Protein 3GIW (pdb70)

Foldseek 3Di:
DQCQPAADDLQLLCVLQPHDLHHPNSVVLNVVVVLPVLVSVLVLLVVLLVVLLCCVAVLVAQEEEEEALGADDPPGSQVSNCVSPLAGFYEYEEQRVVNVVRCPNQQPGRPNYGYYYDYDDLDLCSVVVPVRDVVHDDQVAAYEYEYGPPLQVDDPVSPSLVVLVVNVVSHDFSHKYKDAFACPLPVRSVVVSQVSVVVSPHHHDDPVVVVSSQPQWAWDPPAKAFSLPPPHDPCSCPVNDSSSHGIITMTGHD

Organism: Streptomyces avermitilis (strain ATCC 31267 / DSM 46492 / JCM 5070 / NBRC 14893 / NCIMB 12804 / NRRL 8165 / MA-4680) (NCBI:txid227882)

B-factor: mean 18.56, std 7.93, range [5.93, 57.51]

Solvent-accessible surface area: 11188 Å² total

Structure (mmCIF, N/CA/C/O backbone):
data_3GIW
#
_entry.id   3GIW
#
_cell.length_a   129.716
_cell.length_b   49.669
_cell.length_c   45.132
_cell.angle_alpha   90.000
_cell.angle_beta   94.720
_cell.angle_gamma   90.000
#
_symmetry.space_group_name_H-M   'C 1 2 1'
#
loop_
_entity.id
_entity.type
_entity.pdbx_description
1 polymer 'Protein of unknown function DUF574'
2 non-polymer 'UNKNOWN LIGAND'
3 non-polymer GLYCEROL
4 water water
#
loop_
_atom_site.group_PDB
_atom_site.id
_atom_site.type_symbol
_atom_site.label_atom_id
_atom_site.label_alt_id
_atom_site.label_comp_id
_atom_site.label_asym_id
_atom_site.label_entity_id
_atom_site.label_seq_id
_atom_site.pdbx_PDB_ins_code
_atom_site.Cartn_x
_atom_site.Cartn_y
_atom_site.Cartn_z
_atom_site.occupancy
_atom_site.B_iso_or_equiv
_atom_site.auth_seq_id
_atom_site.auth_comp_id
_atom_site.auth_asym_id
_atom_site.auth_atom_id
_atom_site.pdbx_PDB_model_num
ATOM 1 N N . ARG A 1 16 ? 57.558 3.414 35.661 1.00 30.09 15 ARG A N 1
ATOM 2 C CA . ARG A 1 16 ? 56.303 3.765 34.910 1.00 29.47 15 ARG A CA 1
ATOM 3 C C . ARG A 1 16 ? 55.841 2.656 33.970 1.00 27.08 15 ARG A C 1
ATOM 4 O O . ARG A 1 16 ? 54.651 2.499 33.739 1.00 27.61 15 ARG A O 1
ATOM 12 N N . ILE A 1 17 ? 56.789 1.906 33.429 1.00 25.02 16 ILE A N 1
ATOM 13 C CA . ILE A 1 17 ? 56.537 0.963 32.329 1.00 24.23 16 ILE A CA 1
ATOM 14 C C . ILE A 1 17 ? 55.675 -0.266 32.670 1.00 25.50 16 ILE A C 1
ATOM 15 O O . ILE A 1 17 ? 55.023 -0.816 31.788 1.00 24.97 16 ILE A O 1
ATOM 20 N N . ASP A 1 18 ? 55.672 -0.714 33.919 1.00 23.59 17 ASP A N 1
ATOM 21 C CA . ASP A 1 18 ? 54.968 -1.960 34.307 1.00 23.31 17 ASP A CA 1
ATOM 22 C C . ASP A 1 18 ? 55.248 -3.136 33.347 1.00 21.96 17 ASP A C 1
ATOM 23 O O . ASP A 1 18 ? 54.384 -3.569 32.570 1.00 22.40 17 ASP A O 1
ATOM 28 N N . THR A 1 19 ? 56.463 -3.656 33.428 1.00 21.63 18 THR A N 1
ATOM 29 C CA . THR A 1 19 ? 56.909 -4.748 32.567 1.00 22.73 18 THR A CA 1
ATOM 30 C C . THR A 1 19 ? 56.343 -6.118 32.924 1.00 23.24 18 THR A C 1
ATOM 31 O O . THR A 1 19 ? 56.510 -7.055 32.149 1.00 26.03 18 THR A O 1
ATOM 35 N N . GLU A 1 20 ? 55.688 -6.251 34.079 1.00 23.66 19 GLU A N 1
ATOM 36 C CA . GLU A 1 20 ? 55.215 -7.551 34.529 1.00 24.31 19 GLU A CA 1
ATOM 37 C C . GLU A 1 20 ? 53.796 -7.893 34.086 1.00 22.30 19 GLU A C 1
ATOM 38 O O . GLU A 1 20 ? 53.374 -9.024 34.284 1.00 22.81 19 GLU A O 1
ATOM 44 N N . SER A 1 21 ? 53.073 -6.931 33.502 1.00 21.36 20 SER A N 1
ATOM 45 C CA A SER A 1 21 ? 51.754 -7.223 32.938 0.50 21.17 20 SER A CA 1
ATOM 46 C CA B SER A 1 21 ? 51.736 -7.174 32.950 0.50 20.80 20 SER A CA 1
ATOM 47 C C . SER A 1 21 ? 51.742 -6.921 31.447 1.00 19.55 20 SER A C 1
ATOM 48 O O . SER A 1 21 ? 52.496 -6.086 30.963 1.00 18.26 20 SER A O 1
ATOM 53 N N . ALA A 1 22 ? 50.885 -7.634 30.717 1.00 18.23 21 ALA A N 1
ATOM 54 C CA . ALA A 1 22 ? 50.764 -7.445 29.258 1.00 16.51 21 ALA A CA 1
ATOM 55 C C . ALA A 1 22 ? 50.076 -6.116 28.948 1.00 16.18 21 ALA A C 1
ATOM 56 O O . ALA A 1 22 ? 49.159 -5.681 29.675 1.00 16.49 21 ALA A O 1
ATOM 58 N N . HIS A 1 23 ? 50.526 -5.470 27.866 1.00 14.57 22 HIS A N 1
ATOM 59 C CA . HIS A 1 23 ? 49.925 -4.248 27.354 1.00 15.16 22 HIS A CA 1
ATOM 60 C C . HIS A 1 23 ? 49.601 -4.394 25.867 1.00 13.66 22 HIS A C 1
ATOM 61 O O . HIS A 1 23 ? 50.398 -4.924 25.104 1.00 13.86 22 HIS A O 1
ATOM 68 N N . SER A 1 24 ? 48.468 -3.862 25.450 1.00 13.16 23 SER A N 1
ATOM 69 C CA . SER A 1 24 ? 47.995 -4.104 24.086 1.00 15.10 23 SER A CA 1
ATOM 70 C C . SER A 1 24 ? 49.012 -3.660 22.997 1.00 13.55 23 SER A C 1
ATOM 71 O O . SER A 1 24 ? 49.228 -4.376 21.995 1.00 14.40 23 SER A O 1
ATOM 74 N N . ALA A 1 25 ? 49.634 -2.488 23.145 1.00 12.42 24 ALA A N 1
ATOM 75 C CA . ALA A 1 25 ? 50.545 -2.004 22.108 1.00 12.55 24 ALA A CA 1
ATOM 76 C C . ALA A 1 25 ? 51.758 -2.897 21.968 1.00 12.03 24 ALA A C 1
ATOM 77 O O . ALA A 1 25 ? 52.330 -3.052 20.886 1.00 12.22 24 ALA A O 1
ATOM 79 N N . ARG A 1 26 ? 52.211 -3.437 23.097 1.00 11.29 25 ARG A N 1
ATOM 80 C CA . ARG A 1 26 ? 53.383 -4.294 23.151 1.00 12.06 25 ARG A CA 1
ATOM 81 C C . ARG A 1 26 ? 53.101 -5.704 22.604 1.00 12.43 25 ARG A C 1
ATOM 82 O O . ARG A 1 26 ? 53.956 -6.302 21.941 1.00 12.28 25 ARG A O 1
ATOM 90 N N . ILE A 1 27 ? 51.905 -6.239 22.884 1.00 12.14 26 ILE A N 1
ATOM 91 C CA . ILE A 1 27 ? 51.502 -7.501 22.237 1.00 13.15 26 ILE A CA 1
ATOM 92 C C . ILE A 1 27 ? 51.485 -7.331 20.717 1.00 12.22 26 ILE A C 1
ATOM 93 O O . ILE A 1 27 ? 51.986 -8.188 19.972 1.00 12.17 26 ILE A O 1
ATOM 98 N N . TYR A 1 28 ? 50.902 -6.229 20.254 1.00 11.92 27 TYR A N 1
ATOM 99 C CA A TYR A 1 28 ? 50.813 -5.977 18.808 0.50 11.63 27 TYR A CA 1
ATOM 100 C CA B TYR A 1 28 ? 50.817 -5.955 18.809 0.50 12.67 27 TYR A CA 1
ATOM 101 C C . TYR A 1 28 ? 52.238 -5.941 18.215 1.00 12.91 27 TYR A C 1
ATOM 102 O O . TYR A 1 28 ? 52.542 -6.593 17.184 1.00 13.14 27 TYR A O 1
ATOM 119 N N . ASP A 1 29 ? 53.140 -5.199 18.867 1.00 12.44 28 ASP A N 1
ATOM 120 C CA . ASP A 1 29 ? 54.495 -5.123 18.366 1.00 13.09 28 ASP A CA 1
ATOM 121 C C . ASP A 1 29 ? 55.193 -6.489 18.341 1.00 13.23 28 ASP A C 1
ATOM 122 O O . ASP A 1 29 ? 55.867 -6.813 17.364 1.00 12.71 28 ASP A O 1
ATOM 127 N N . TYR A 1 30 ? 55.041 -7.265 19.407 1.00 12.44 29 TYR A N 1
ATOM 128 C CA . TYR A 1 30 ? 55.574 -8.637 19.464 1.00 12.33 29 TYR A CA 1
ATOM 129 C C . TYR A 1 30 ? 55.089 -9.430 18.249 1.00 12.58 29 TYR A C 1
ATOM 130 O O . TYR A 1 30 ? 55.888 -10.016 17.501 1.00 13.20 29 TYR A O 1
ATOM 139 N N . ILE A 1 31 ? 53.777 -9.429 18.029 1.00 13.17 30 ILE A N 1
ATOM 140 C CA . ILE A 1 31 ? 53.198 -10.246 16.958 1.00 14.24 30 ILE A CA 1
ATOM 141 C C . ILE A 1 31 ? 53.647 -9.805 15.559 1.00 14.70 30 ILE A C 1
ATOM 142 O O . ILE A 1 31 ? 53.851 -10.671 14.726 1.00 15.97 30 ILE A O 1
ATOM 147 N N . ILE A 1 32 ? 53.804 -8.505 15.296 1.00 14.77 31 ILE A N 1
ATOM 148 C CA . ILE A 1 32 ? 54.198 -8.019 13.974 1.00 14.54 31 ILE A CA 1
ATOM 149 C C . ILE A 1 32 ? 55.726 -7.993 13.770 1.00 15.77 31 ILE A C 1
ATOM 150 O O . ILE A 1 32 ? 56.198 -7.524 12.718 1.00 19.74 31 ILE A O 1
ATOM 155 N N . GLY A 1 33 ? 56.493 -8.475 14.752 1.00 15.98 32 GLY A N 1
ATOM 156 C CA . GLY A 1 33 ? 57.942 -8.693 14.581 1.00 16.46 32 GLY A CA 1
ATOM 157 C C . GLY A 1 33 ? 58.851 -7.625 15.156 1.00 16.05 32 GLY A C 1
ATOM 158 O O . GLY A 1 33 ? 60.046 -7.608 14.839 1.00 17.96 32 GLY A O 1
ATOM 159 N N . GLY A 1 34 ? 58.311 -6.711 15.953 1.00 15.15 33 GLY A N 1
ATOM 160 C CA . GLY A 1 34 ? 59.135 -5.688 16.601 1.00 15.50 33 GLY A CA 1
ATOM 161 C C . GLY A 1 34 ? 59.804 -6.218 17.850 1.00 14.27 33 GLY A C 1
ATOM 162 O O . GLY A 1 34 ? 59.710 -7.415 18.194 1.00 13.90 33 GLY A O 1
ATOM 163 N N . LYS A 1 35 ? 60.524 -5.333 18.543 1.00 13.60 34 LYS A N 1
ATOM 164 C CA . LYS A 1 35 ? 61.284 -5.718 19.746 1.00 12.66 34 LYS A CA 1
ATOM 165 C C . LYS A 1 35 ? 60.789 -5.073 21.058 1.00 12.34 34 LYS A C 1
ATOM 166 O O . LYS A 1 35 ? 61.333 -5.359 22.144 1.00 12.52 34 LYS A O 1
ATOM 172 N N . ASP A 1 36 ? 59.792 -4.199 20.969 1.00 12.69 35 ASP A N 1
ATOM 173 C CA . ASP A 1 36 ? 59.399 -3.366 22.103 1.00 12.52 35 ASP A CA 1
ATOM 174 C C . ASP A 1 36 ? 58.309 -4.057 22.960 1.00 12.74 35 ASP A C 1
ATOM 175 O O . ASP A 1 36 ? 57.132 -3.648 22.983 1.00 15.08 35 ASP A O 1
ATOM 180 N N . TYR A 1 37 ? 58.708 -5.135 23.638 1.00 12.66 36 TYR A N 1
ATOM 181 C CA . TYR A 1 37 ? 57.779 -5.967 24.391 1.00 12.61 36 TYR A CA 1
ATOM 182 C C . TYR A 1 37 ? 58.579 -6.669 25.505 1.00 12.47 36 TYR A C 1
ATOM 183 O O . TYR A 1 37 ? 59.805 -6.745 25.424 1.00 13.50 36 TYR A O 1
ATOM 192 N N . TYR A 1 38 ? 57.855 -7.246 26.463 1.00 12.43 37 TYR A N 1
ATOM 193 C CA . TYR A 1 38 ? 58.420 -7.946 27.602 1.00 13.83 37 TYR A CA 1
ATOM 194 C C . TYR A 1 38 ? 57.843 -9.361 27.662 1.00 14.31 37 TYR A C 1
ATOM 195 O O . TYR A 1 38 ? 56.895 -9.678 26.938 1.00 14.11 37 TYR A O 1
ATOM 204 N N . PRO A 1 39 ? 58.431 -10.239 28.479 1.00 14.37 38 PRO A N 1
ATOM 205 C CA . PRO A 1 39 ? 57.912 -11.604 28.559 1.00 14.58 38 PRO A CA 1
ATOM 206 C C . PRO A 1 39 ? 56.393 -11.731 28.763 1.00 15.03 38 PRO A C 1
ATOM 207 O O . PRO A 1 39 ? 55.775 -12.634 28.176 1.00 14.40 38 PRO A O 1
ATOM 211 N N . ALA A 1 40 ? 55.786 -10.880 29.589 1.00 15.16 39 ALA A N 1
ATOM 212 C CA . ALA A 1 40 ? 54.313 -10.921 29.760 1.00 15.53 39 ALA A CA 1
ATOM 213 C C . ALA A 1 40 ? 53.552 -10.709 28.433 1.00 15.07 39 ALA A C 1
ATOM 214 O O . ALA A 1 40 ? 52.484 -11.305 28.213 1.00 16.25 39 ALA A O 1
ATOM 216 N N . ASP A 1 41 ? 54.098 -9.858 27.562 1.00 14.15 40 ASP A N 1
ATOM 217 C CA . ASP A 1 41 ? 53.490 -9.599 26.239 1.00 14.65 40 ASP A CA 1
ATOM 218 C C . ASP A 1 41 ? 53.637 -10.785 25.292 1.00 14.77 40 ASP A C 1
ATOM 219 O O . ASP A 1 41 ? 52.708 -11.155 24.568 1.00 14.26 40 ASP A O 1
ATOM 224 N N . LYS A 1 42 ? 54.814 -11.400 25.282 1.00 13.54 41 LYS A N 1
ATOM 225 C CA . LYS A 1 42 ? 55.030 -12.636 24.511 1.00 14.25 41 LYS A CA 1
ATOM 226 C C . LYS A 1 42 ? 54.098 -13.773 24.966 1.00 15.64 41 LYS A C 1
ATOM 227 O O . LYS A 1 42 ? 53.533 -14.504 24.154 1.00 15.04 41 LYS A O 1
ATOM 233 N N . GLU A 1 43 ? 53.936 -13.941 26.276 1.00 14.99 42 GLU A N 1
ATOM 234 C CA . GLU A 1 43 ? 53.104 -15.018 26.790 1.00 16.24 42 GLU A CA 1
ATOM 235 C C . GLU A 1 43 ? 51.654 -14.819 26.339 1.00 14.32 42 GLU A C 1
ATOM 236 O O . GLU A 1 43 ? 50.977 -15.780 25.932 1.00 14.74 42 GLU A O 1
ATOM 242 N N . ALA A 1 44 ? 51.168 -13.582 26.439 1.00 14.35 43 ALA A N 1
ATOM 243 C CA . ALA A 1 44 ? 49.834 -13.230 25.946 1.00 14.04 43 ALA A CA 1
ATOM 244 C C . ALA A 1 44 ? 49.700 -13.485 24.443 1.00 13.20 43 ALA A C 1
ATOM 245 O O . ALA A 1 44 ? 48.754 -14.163 24.011 1.00 13.62 43 ALA A O 1
ATOM 247 N N . GLY A 1 45 ? 50.625 -12.954 23.639 1.00 12.94 44 GLY A N 1
ATOM 248 C CA . GLY A 1 45 ? 50.541 -13.134 22.191 1.00 13.17 44 GLY A CA 1
ATOM 249 C C . GLY A 1 45 ? 50.579 -14.594 21.779 1.00 13.73 44 GLY A C 1
ATOM 250 O O . GLY A 1 45 ? 49.864 -15.002 20.864 1.00 12.72 44 GLY A O 1
ATOM 251 N N . ASP A 1 46 ? 51.447 -15.369 22.430 1.00 14.79 45 ASP A N 1
ATOM 252 C CA . ASP A 1 46 ? 51.556 -16.804 22.132 1.00 14.35 45 ASP A CA 1
ATOM 253 C C . ASP A 1 46 ? 50.263 -17.553 22.508 1.00 14.32 45 ASP A C 1
ATOM 254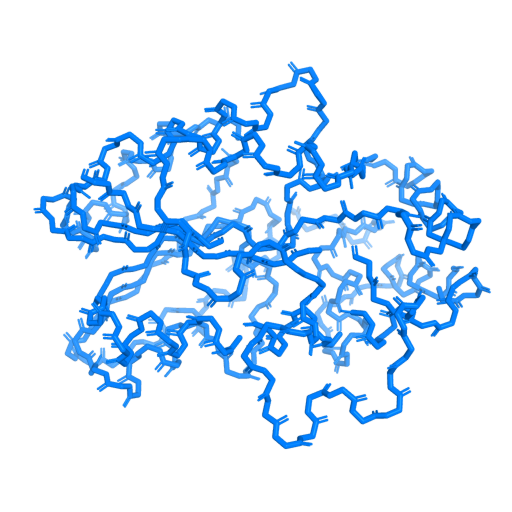 O O . ASP A 1 46 ? 49.806 -18.403 21.741 1.00 14.78 45 ASP A O 1
ATOM 259 N N . ALA A 1 47 ? 49.663 -17.233 23.644 1.00 13.10 46 ALA A N 1
ATO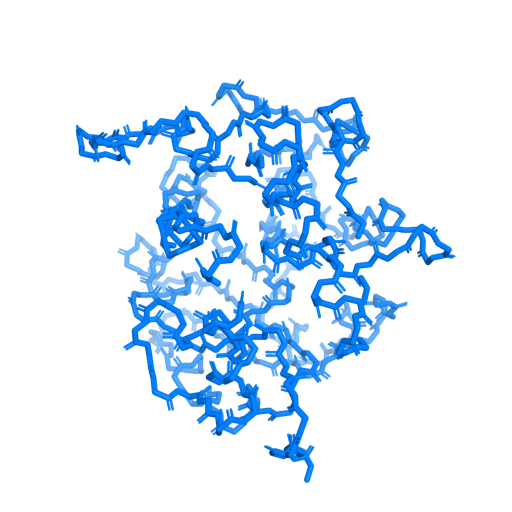M 260 C CA . ALA A 1 47 ? 48.375 -17.835 24.038 1.00 12.71 46 ALA A CA 1
ATOM 261 C C . ALA A 1 47 ? 47.288 -17.477 23.027 1.00 13.60 46 ALA A C 1
ATOM 262 O O . ALA A 1 47 ? 46.438 -18.302 22.679 1.00 13.97 46 ALA A O 1
ATOM 272 N N . SER A 1 49 ? 47.649 -16.540 19.767 1.00 13.34 48 SER A N 1
ATOM 273 C CA . SER A 1 49 ? 47.919 -17.213 18.488 1.00 13.45 48 SER A CA 1
ATOM 274 C C . SER A 1 49 ? 47.553 -18.716 18.531 1.00 12.26 48 SER A C 1
ATOM 275 O O . SER A 1 49 ? 47.204 -19.278 17.495 1.00 12.28 48 SER A O 1
ATOM 278 N N . ARG A 1 50 ? 47.634 -19.346 19.715 1.00 11.82 49 ARG A N 1
ATOM 279 C CA . ARG A 1 50 ? 47.203 -20.737 19.851 1.00 13.82 49 ARG A CA 1
ATOM 280 C C . ARG A 1 50 ? 45.693 -20.847 19.605 1.00 13.69 49 ARG A C 1
ATOM 281 O O . ARG A 1 50 ? 45.219 -21.822 19.019 1.00 15.13 49 ARG A O 1
ATOM 289 N N . GLU A 1 51 ? 44.937 -19.860 20.076 1.00 13.59 50 GLU A N 1
ATOM 290 C CA . GLU A 1 51 ? 43.483 -19.823 19.852 1.00 13.98 50 GLU A CA 1
ATOM 291 C C . GLU A 1 51 ? 43.122 -19.434 18.416 1.00 13.32 50 GLU A C 1
ATOM 292 O O . GLU A 1 51 ? 42.149 -19.940 17.855 1.00 13.60 50 GLU A O 1
ATOM 298 N N . TRP A 1 52 ? 43.910 -18.534 17.822 1.00 12.63 51 TRP A N 1
ATOM 299 C CA . TRP A 1 52 ? 43.622 -18.013 16.487 1.00 11.61 51 TRP A CA 1
ATOM 300 C C . TRP A 1 52 ? 44.922 -17.864 15.719 1.00 13.21 51 TRP A C 1
ATOM 301 O O . TRP A 1 52 ? 45.610 -16.831 15.806 1.00 11.99 51 TRP A O 1
ATOM 312 N N . PRO A 1 53 ? 45.298 -18.915 14.982 1.00 12.14 52 PRO A N 1
ATOM 313 C CA . PRO A 1 53 ? 46.558 -18.878 14.224 1.00 11.31 52 PRO A CA 1
ATOM 314 C C . PRO A 1 53 ? 46.736 -17.701 13.280 1.00 12.06 52 PRO A C 1
ATOM 315 O O . PRO A 1 53 ? 47.887 -17.294 13.032 1.00 13.85 52 PRO A O 1
ATOM 319 N N . ALA A 1 54 ? 45.636 -17.144 12.783 1.00 11.34 53 ALA A N 1
ATOM 320 C CA . ALA A 1 54 ? 45.686 -15.967 11.906 1.00 11.04 53 ALA A CA 1
ATOM 321 C C . ALA A 1 54 ? 46.002 -14.652 12.602 1.00 11.76 53 ALA A C 1
ATOM 322 O O . ALA A 1 54 ? 46.125 -13.620 11.919 1.00 11.92 53 ALA A O 1
ATOM 324 N N . LEU A 1 55 ? 46.149 -14.653 13.929 1.00 10.53 54 LEU A N 1
ATOM 325 C CA . LEU A 1 55 ? 46.416 -13.382 14.627 1.00 11.61 54 LEU A CA 1
ATOM 326 C C . LEU A 1 55 ? 47.502 -12.497 13.944 1.00 11.10 54 LEU A C 1
ATOM 327 O O . LEU A 1 55 ? 47.295 -11.287 13.764 1.00 11.24 54 LEU A O 1
ATOM 332 N N . PRO A 1 56 ? 48.669 -13.072 13.582 1.00 11.03 55 PRO A N 1
ATOM 333 C CA . PRO A 1 56 ? 49.694 -12.224 12.914 1.00 11.35 55 PRO A CA 1
ATOM 334 C C . PRO A 1 56 ? 49.256 -11.690 11.548 1.00 11.65 55 PRO A C 1
ATOM 335 O O . PRO A 1 56 ? 49.671 -10.620 11.167 1.00 12.46 55 PRO A O 1
ATOM 339 N N . VAL A 1 57 ? 48.475 -12.466 10.785 1.00 11.09 56 VAL A N 1
ATOM 340 C CA . VAL A 1 57 ? 47.971 -12.021 9.482 1.00 11.84 56 VAL A CA 1
ATOM 341 C C . VAL A 1 57 ? 47.044 -10.818 9.708 1.00 12.67 56 VAL A C 1
ATOM 342 O O . VAL A 1 57 ? 47.155 -9.794 9.037 1.00 12.12 56 VAL A O 1
ATOM 346 N N . HIS A 1 58 ? 46.169 -10.937 10.696 1.00 11.33 57 HIS A N 1
ATOM 347 C CA . HIS A 1 58 ? 45.263 -9.841 11.090 1.00 11.13 57 HIS A CA 1
ATOM 348 C C . HIS A 1 58 ? 46.017 -8.564 11.498 1.00 11.26 57 HIS A C 1
ATOM 349 O O . HIS A 1 58 ? 45.722 -7.461 11.027 1.00 11.64 57 HIS A O 1
ATOM 369 N N . ARG A 1 60 ? 49.246 -7.692 10.926 1.00 11.46 59 ARG A N 1
ATOM 370 C CA A ARG A 1 60 ? 49.986 -7.148 9.806 0.50 14.28 59 ARG A CA 1
ATOM 371 C CA B ARG A 1 60 ? 49.978 -7.147 9.791 0.50 12.38 59 ARG A CA 1
ATOM 372 C C . ARG A 1 60 ? 49.038 -6.440 8.801 1.00 13.07 59 ARG A C 1
ATOM 373 O O . ARG A 1 60 ? 49.360 -5.349 8.280 1.00 13.09 59 ARG A O 1
ATOM 388 N N . ALA A 1 61 ? 47.853 -7.014 8.561 1.00 11.23 60 ALA A N 1
ATOM 389 C CA . ALA A 1 61 ? 46.916 -6.414 7.644 1.00 11.82 60 ALA A CA 1
ATOM 390 C C . ALA A 1 61 ? 46.401 -5.069 8.162 1.00 11.50 60 ALA A C 1
ATOM 391 O O . ALA A 1 61 ? 46.132 -4.145 7.383 1.00 12.72 60 ALA A O 1
ATOM 393 N N . ASN A 1 62 ? 46.219 -4.942 9.460 1.00 11.52 61 ASN A N 1
ATOM 394 C CA . ASN A 1 62 ? 45.811 -3.659 10.029 1.00 11.84 61 ASN A CA 1
ATOM 395 C C . ASN A 1 62 ? 46.886 -2.589 9.816 1.00 11.24 61 ASN A C 1
ATOM 396 O O . ASN A 1 62 ? 46.576 -1.451 9.409 1.00 12.90 61 ASN A O 1
ATOM 401 N N . ARG A 1 63 ? 48.151 -2.950 10.022 1.00 11.03 62 ARG A N 1
ATOM 402 C CA . ARG A 1 63 ? 49.243 -2.006 9.786 1.00 13.36 62 ARG A CA 1
ATOM 403 C C . ARG A 1 63 ? 49.301 -1.624 8.318 1.00 12.32 62 ARG A C 1
ATOM 404 O O . ARG A 1 63 ? 49.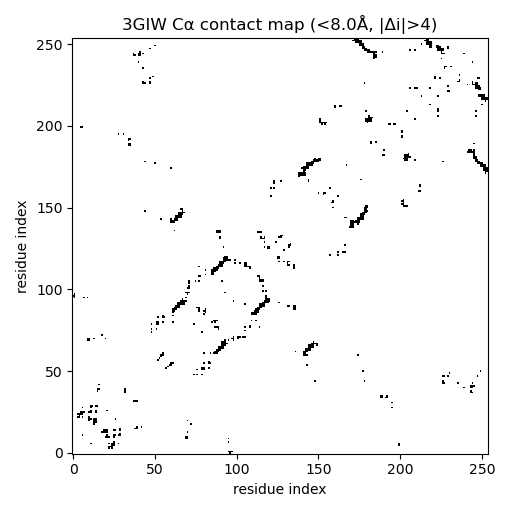472 -0.418 7.976 1.00 12.98 62 ARG A O 1
ATOM 412 N N . ASP A 1 64 ? 49.186 -2.585 7.404 1.00 12.51 63 ASP A N 1
ATOM 413 C CA . ASP A 1 64 ? 49.228 -2.315 5.970 1.00 12.66 63 ASP A CA 1
ATOM 414 C C . ASP A 1 64 ? 48.073 -1.377 5.554 1.00 13.36 63 ASP A C 1
ATOM 415 O O . ASP A 1 64 ? 48.253 -0.471 4.733 1.00 12.56 63 ASP A O 1
ATOM 420 N N . TRP A 1 65 ? 46.901 -1.590 6.155 1.00 13.01 64 TRP A N 1
ATOM 421 C CA . TRP A 1 65 ? 45.729 -0.764 5.919 1.00 12.87 64 TRP A CA 1
ATOM 422 C C . TRP A 1 65 ? 46.029 0.686 6.335 1.00 12.37 64 TRP A C 1
ATOM 423 O O . TRP A 1 65 ? 45.704 1.612 5.583 1.00 13.44 64 TRP A O 1
ATOM 450 N N . ASN A 1 67 ? 48.806 2.173 6.331 1.00 11.94 66 ASN A N 1
ATOM 451 C CA . ASN A 1 67 ? 49.690 2.711 5.313 1.00 13.14 66 ASN A CA 1
ATOM 452 C C . ASN A 1 67 ? 48.882 3.167 4.081 1.00 12.74 66 ASN A C 1
ATOM 453 O O . ASN A 1 67 ? 49.099 4.267 3.562 1.00 12.72 66 ASN A O 1
ATOM 458 N N . ARG A 1 68 ? 47.955 2.346 3.589 1.00 12.26 67 ARG A N 1
ATOM 459 C CA . ARG A 1 68 ? 47.169 2.695 2.414 1.00 12.20 67 ARG A CA 1
ATOM 460 C C . ARG A 1 68 ? 46.192 3.848 2.718 1.00 10.95 67 ARG A C 1
ATOM 461 O O . ARG A 1 68 ? 46.003 4.723 1.869 1.00 13.18 67 ARG A O 1
ATOM 469 N N . ALA A 1 69 ? 45.588 3.864 3.903 1.00 11.11 68 ALA A N 1
ATOM 470 C CA . ALA A 1 69 ? 44.647 4.923 4.268 1.00 12.67 68 ALA A CA 1
ATOM 471 C C . ALA A 1 69 ? 45.352 6.283 4.373 1.00 12.88 68 ALA A C 1
ATOM 472 O O . ALA A 1 69 ? 44.839 7.295 3.854 1.00 11.51 68 ALA A O 1
ATOM 474 N N . VAL A 1 70 ? 46.521 6.313 5.020 1.00 11.93 69 VAL A N 1
ATOM 475 C CA . VAL A 1 70 ? 47.256 7.570 5.168 1.00 12.81 69 VAL A CA 1
ATOM 476 C C . VAL A 1 70 ? 47.768 8.055 3.814 1.00 12.88 69 VAL A C 1
ATOM 477 O O . VAL A 1 70 ? 47.669 9.269 3.505 1.00 13.04 69 VAL A O 1
ATOM 481 N N . ALA A 1 71 ? 48.267 7.145 2.975 1.00 12.62 70 ALA A N 1
ATOM 482 C CA . ALA A 1 71 ? 48.671 7.521 1.620 1.00 13.40 70 ALA A CA 1
ATOM 483 C C . ALA A 1 71 ? 47.498 8.115 0.800 1.00 13.52 70 ALA A C 1
ATOM 484 O O . ALA A 1 71 ? 47.650 9.158 0.162 1.00 13.23 70 ALA A O 1
ATOM 486 N N . HIS A 1 72 ? 46.325 7.500 0.858 1.00 12.77 71 HIS A N 1
ATOM 487 C CA . HIS A 1 72 ? 45.132 8.043 0.228 1.00 12.89 71 HIS A CA 1
ATOM 488 C C . HIS A 1 72 ? 44.829 9.459 0.734 1.00 12.33 71 HIS A C 1
ATOM 489 O O . HIS A 1 72 ? 44.532 10.372 -0.041 1.00 13.36 71 HIS A O 1
ATOM 496 N N . LEU A 1 73 ? 44.804 9.620 2.050 1.00 12.33 72 LEU A N 1
ATOM 497 C CA . LEU A 1 73 ? 44.491 10.908 2.659 1.00 13.07 72 LEU A CA 1
ATOM 498 C C . LEU A 1 73 ? 45.479 12.005 2.217 1.00 12.33 72 LEU A C 1
ATOM 499 O O . LEU A 1 73 ? 45.059 13.125 1.884 1.00 12.73 72 LEU A O 1
ATOM 504 N N . ALA A 1 74 ? 46.780 11.687 2.164 1.00 12.83 73 ALA A N 1
ATOM 505 C CA . ALA A 1 74 ? 47.799 12.652 1.775 1.00 13.90 73 ALA A CA 1
ATOM 506 C C . ALA A 1 74 ? 47.744 12.904 0.277 1.00 14.09 73 ALA A C 1
ATOM 507 O O . ALA A 1 74 ? 47.734 14.060 -0.155 1.00 15.57 73 ALA A O 1
ATOM 509 N N . LYS A 1 75 ? 47.683 11.848 -0.529 1.00 14.22 74 LYS A N 1
ATOM 510 C CA A LYS A 1 75 ? 47.837 12.006 -1.975 0.50 15.41 74 LYS A CA 1
ATOM 511 C CA B LYS A 1 75 ? 47.827 11.988 -1.976 0.50 15.28 74 LYS A CA 1
ATOM 512 C C . LYS A 1 75 ? 46.537 12.410 -2.656 1.00 16.59 74 LYS A C 1
ATOM 513 O O . LYS A 1 75 ? 46.509 13.414 -3.361 1.00 19.97 74 LYS A O 1
ATOM 518 N N . GLU A 1 76 ? 45.481 11.624 -2.461 1.00 16.65 75 GLU A N 1
ATOM 519 C CA A GLU A 1 76 ? 44.205 11.844 -3.162 0.70 18.03 75 GLU A CA 1
ATOM 520 C CA B GLU A 1 76 ? 44.213 11.832 -3.159 0.30 17.43 75 GLU A CA 1
ATOM 521 C C . GLU A 1 76 ? 43.409 12.964 -2.518 1.00 16.97 75 GLU A C 1
ATOM 522 O O . GLU A 1 76 ? 42.899 13.832 -3.221 1.00 18.83 75 GLU A O 1
ATOM 533 N N . ALA A 1 77 ? 43.316 12.963 -1.185 1.00 14.76 76 ALA A N 1
ATOM 534 C CA . ALA A 1 77 ? 42.515 13.964 -0.477 1.00 13.98 76 ALA A CA 1
ATOM 535 C C . ALA A 1 77 ? 43.237 15.298 -0.158 1.00 13.77 76 ALA A C 1
ATOM 536 O O . ALA A 1 77 ? 42.592 16.283 0.239 1.00 15.91 76 ALA A O 1
ATOM 538 N N . GLY A 1 78 ? 44.560 15.331 -0.300 1.00 12.87 77 GLY A N 1
ATOM 539 C CA . GLY A 1 78 ? 45.311 16.573 -0.100 1.00 13.47 77 GLY A CA 1
ATOM 540 C C . GLY A 1 78 ? 45.460 16.996 1.360 1.00 13.02 77 GLY A C 1
ATOM 541 O O . GLY A 1 78 ? 45.767 18.159 1.655 1.00 15.00 77 GLY A O 1
ATOM 542 N N . ILE A 1 79 ? 45.268 16.065 2.284 1.00 12.75 78 ILE A N 1
ATOM 543 C CA . ILE A 1 79 ? 45.360 16.378 3.700 1.00 12.92 78 ILE A CA 1
ATOM 544 C C . ILE A 1 79 ? 46.820 16.533 4.137 1.00 13.05 78 ILE A C 1
ATOM 545 O O . ILE A 1 79 ? 47.710 15.728 3.767 1.00 14.89 78 ILE A O 1
ATOM 550 N N . ARG A 1 80 ? 47.084 17.589 4.900 1.00 11.98 79 ARG A N 1
ATOM 551 C CA . ARG A 1 80 ? 48.433 17.936 5.337 1.00 12.70 79 ARG A CA 1
ATOM 552 C C . ARG A 1 80 ? 48.568 18.001 6.858 1.00 13.19 79 ARG A C 1
ATOM 553 O O . ARG A 1 80 ? 49.619 18.419 7.353 1.00 12.43 79 ARG A O 1
ATOM 561 N N . GLN A 1 81 ? 47.526 17.589 7.589 1.00 12.56 80 GLN A N 1
ATOM 562 C CA . GLN A 1 81 ? 47.534 17.582 9.044 1.00 11.28 80 GLN A CA 1
ATOM 563 C C . GLN A 1 81 ? 46.835 16.336 9.552 1.00 11.92 80 GLN A C 1
ATOM 564 O O . GLN A 1 81 ? 45.737 16.000 9.102 1.00 11.57 80 GLN A O 1
ATOM 570 N N . PHE A 1 82 ? 47.448 15.673 10.533 1.00 11.81 81 PHE A N 1
ATOM 571 C CA . PHE A 1 82 ? 46.936 14.418 11.079 1.00 12.96 81 PHE A CA 1
ATOM 572 C C . PHE A 1 82 ? 46.998 14.445 12.603 1.00 11.61 81 PHE A C 1
ATOM 573 O O . PHE A 1 82 ? 48.002 14.896 13.179 1.00 12.59 81 PHE A O 1
ATOM 581 N N . LEU A 1 83 ? 45.948 13.922 13.233 1.00 11.76 82 LEU A N 1
ATOM 582 C CA . LEU A 1 83 ? 45.853 13.697 14.654 1.00 12.08 82 LEU A CA 1
ATOM 583 C C . LEU A 1 83 ? 45.604 12.196 14.873 1.00 12.37 82 LEU A C 1
ATOM 584 O O . LEU A 1 83 ? 44.524 11.698 14.582 1.00 13.09 82 LEU A O 1
ATOM 589 N N . ASP A 1 84 ? 46.622 11.508 15.399 1.00 12.08 83 ASP A N 1
ATOM 590 C CA . ASP A 1 84 ? 46.610 10.053 15.526 1.00 12.36 83 ASP A CA 1
ATOM 591 C C . ASP A 1 84 ? 46.408 9.662 16.975 1.00 12.69 83 ASP A C 1
ATOM 592 O O . ASP A 1 84 ? 47.253 9.936 17.853 1.00 13.82 83 ASP A O 1
ATOM 597 N N . ILE A 1 85 ? 45.274 9.027 17.260 1.00 12.21 84 ILE A N 1
ATOM 598 C CA . ILE A 1 85 ? 44.859 8.701 18.613 1.00 13.03 84 ILE A CA 1
ATOM 599 C C . ILE A 1 85 ? 45.112 7.212 18.864 1.00 13.64 84 ILE A C 1
ATOM 600 O O . ILE A 1 85 ? 44.512 6.367 18.207 1.00 14.93 84 ILE A O 1
ATOM 605 N N . GLY A 1 86 ? 45.999 6.885 19.795 1.00 14.08 85 GLY A N 1
ATOM 606 C CA . GLY A 1 86 ? 46.385 5.483 20.022 1.00 14.71 85 GLY A CA 1
ATOM 607 C C . GLY A 1 86 ? 47.488 5.031 19.073 1.00 14.07 85 GLY A C 1
ATOM 608 O O . GLY A 1 86 ? 47.382 4.024 18.382 1.00 16.40 85 GLY A O 1
ATOM 609 N N . THR A 1 87 ? 48.571 5.801 19.039 1.00 13.43 86 THR A N 1
ATOM 610 C CA . THR A 1 87 ? 49.669 5.589 18.102 1.00 13.13 86 THR A CA 1
ATOM 611 C C . THR A 1 87 ? 50.367 4.204 18.223 1.00 13.01 86 THR A C 1
ATOM 612 O O . THR A 1 87 ? 50.755 3.591 17.195 1.00 15.00 86 THR A O 1
ATOM 616 N N . GLY A 1 88 ? 50.527 3.740 19.435 1.00 12.78 87 GLY A N 1
ATOM 617 C CA . GLY A 1 88 ? 51.198 2.466 19.669 1.00 14.06 87 GLY A CA 1
ATOM 618 C C . GLY A 1 88 ? 52.711 2.600 19.517 1.00 13.48 87 GLY A C 1
ATOM 619 O O . GLY A 1 88 ? 53.262 3.700 19.443 1.00 15.14 87 GLY A O 1
ATOM 620 N N . ILE A 1 89 ? 53.386 1.465 19.431 1.00 12.73 88 ILE A N 1
ATOM 621 C CA A ILE A 1 89 ? 54.851 1.412 19.311 0.50 12.80 88 ILE A CA 1
ATOM 622 C CA B ILE A 1 89 ? 54.840 1.478 19.331 0.50 13.79 88 ILE A CA 1
ATOM 623 C C . ILE A 1 89 ? 55.266 1.929 17.934 1.00 13.81 88 ILE A C 1
ATOM 624 O O . ILE A 1 89 ? 54.757 1.432 16.918 1.00 15.04 88 ILE A O 1
ATOM 633 N N . PRO A 1 90 ? 56.207 2.891 17.854 1.00 13.46 89 PRO A N 1
ATOM 634 C CA . PRO A 1 90 ? 56.692 3.335 16.543 1.00 13.90 89 PRO A CA 1
ATOM 635 C C . PRO A 1 90 ? 57.178 2.159 15.691 1.00 16.52 89 PRO A C 1
ATOM 636 O O . PRO A 1 90 ? 57.898 1.284 16.179 1.00 16.94 89 PRO A O 1
ATOM 640 N N . THR A 1 91 ? 56.772 2.137 14.431 1.00 17.88 90 THR A N 1
ATOM 641 C CA . THR A 1 91 ? 57.103 1.073 13.492 1.00 20.54 90 THR A CA 1
ATOM 642 C C . THR A 1 91 ? 57.216 1.670 12.090 1.00 21.27 90 THR A C 1
ATOM 643 O O . THR A 1 91 ? 56.363 2.427 11.661 1.00 21.41 90 THR A O 1
ATOM 647 N N . SER A 1 92 ? 58.244 1.292 11.360 1.00 21.14 91 SER A N 1
ATOM 648 C CA . SER A 1 92 ? 58.574 1.909 10.093 1.00 21.53 91 SER A CA 1
ATOM 649 C C . SER A 1 92 ? 57.773 1.297 8.953 1.00 20.44 91 SER A C 1
ATOM 650 O O . SER A 1 92 ? 57.688 0.064 8.837 1.00 21.42 91 SER A O 1
ATOM 653 N N . PRO A 1 93 ? 57.173 2.138 8.090 1.00 18.91 92 PRO A N 1
ATOM 654 C CA . PRO A 1 93 ? 57.098 3.592 8.171 1.00 18.00 92 PRO A CA 1
ATOM 655 C C . PRO A 1 93 ? 56.025 4.082 9.135 1.00 16.92 92 PRO A C 1
ATOM 656 O O . PRO A 1 93 ? 54.912 3.543 9.188 1.00 17.45 92 PRO A O 1
ATOM 660 N N . ASN A 1 94 ? 56.356 5.122 9.881 1.00 15.07 93 ASN A N 1
ATOM 661 C CA . ASN A 1 94 ? 55.360 5.732 10.755 1.00 14.30 93 ASN A CA 1
ATOM 662 C C . ASN A 1 94 ? 54.466 6.639 9.920 1.00 14.08 93 ASN A C 1
ATOM 663 O O . ASN A 1 94 ? 54.810 7.016 8.785 1.00 14.06 93 ASN A O 1
ATOM 668 N N . LEU A 1 95 ? 53.318 6.970 10.496 1.00 14.12 94 LEU A N 1
ATOM 669 C CA . LEU A 1 95 ? 52.306 7.781 9.819 1.00 13.72 94 LEU A CA 1
ATOM 670 C C . LEU A 1 95 ? 52.938 9.041 9.217 1.00 12.70 94 LEU A C 1
ATOM 671 O O . LEU A 1 95 ? 52.712 9.370 8.040 1.00 13.52 94 LEU A O 1
ATOM 676 N N . HIS A 1 96 ? 53.716 9.781 10.007 1.00 13.37 95 HIS A N 1
ATOM 677 C CA . HIS A 1 96 ? 54.312 11.022 9.480 1.00 13.27 95 HIS A CA 1
ATOM 678 C C . HIS A 1 96 ? 55.306 10.836 8.343 1.00 13.77 95 HIS A C 1
ATOM 679 O O . HIS A 1 96 ? 55.503 11.754 7.536 1.00 14.74 95 HIS A O 1
ATOM 686 N N . GLU A 1 97 ? 55.967 9.689 8.328 1.00 13.88 96 GLU A N 1
ATOM 687 C CA . GLU A 1 97 ? 56.960 9.406 7.291 1.00 13.79 96 GLU A CA 1
ATOM 688 C C . GLU A 1 97 ? 56.231 9.207 5.959 1.00 15.11 96 GLU A C 1
ATOM 689 O O . GLU A 1 97 ? 56.705 9.674 4.911 1.00 15.63 96 GLU A O 1
ATOM 695 N N . ILE A 1 98 ? 55.065 8.569 6.006 1.00 14.99 97 ILE A N 1
ATOM 696 C CA . ILE A 1 98 ? 54.234 8.408 4.801 1.00 16.83 97 ILE A CA 1
ATOM 697 C C . ILE A 1 98 ? 53.728 9.782 4.333 1.00 16.26 97 ILE A C 1
ATOM 698 O O . ILE A 1 98 ? 53.881 10.146 3.157 1.00 16.86 97 ILE A O 1
ATOM 703 N N . ALA A 1 99 ? 53.142 10.556 5.250 1.00 15.12 98 ALA A N 1
ATOM 704 C CA . ALA A 1 99 ? 52.569 11.862 4.896 1.00 16.24 98 ALA A CA 1
ATOM 705 C C . ALA A 1 99 ? 53.649 12.802 4.374 1.00 16.32 98 ALA A C 1
ATOM 706 O O . ALA A 1 99 ? 53.467 13.486 3.370 1.00 16.15 98 ALA A O 1
ATOM 708 N N . GLN A 1 100 ? 54.785 12.847 5.055 1.00 15.87 99 GLN A N 1
ATOM 709 C CA . GLN A 1 100 ? 55.861 13.783 4.682 1.00 16.13 99 GLN A CA 1
ATOM 710 C C . GLN A 1 100 ? 56.612 13.412 3.385 1.00 16.86 99 GLN A C 1
ATOM 711 O O . GLN A 1 100 ? 57.177 14.293 2.715 1.00 18.67 99 GLN A O 1
ATOM 717 N N . SER A 1 101 ? 56.583 12.134 3.026 1.00 16.79 100 SER A N 1
ATOM 718 C CA . SER A 1 101 ? 57.098 11.700 1.727 1.00 19.52 100 SER A CA 1
ATOM 719 C C . SER A 1 101 ? 56.219 12.233 0.600 1.00 19.35 100 SER A C 1
ATOM 720 O O . SER A 1 101 ? 56.702 12.484 -0.503 1.00 21.77 100 SER A O 1
ATOM 723 N N . VAL A 1 102 ? 54.929 12.412 0.869 1.00 19.63 101 VAL A N 1
ATOM 724 C CA . VAL A 1 102 ? 54.014 12.964 -0.138 1.00 19.37 101 VAL A CA 1
ATOM 725 C C . VAL A 1 102 ? 54.128 14.485 -0.189 1.00 19.88 101 VAL A C 1
ATOM 726 O O . VAL A 1 102 ? 54.172 15.076 -1.271 1.00 20.30 101 VAL A O 1
ATOM 730 N N . ALA A 1 103 ? 54.165 15.114 0.982 1.00 17.67 102 ALA A N 1
ATOM 731 C CA . ALA A 1 103 ? 54.179 16.545 1.119 1.00 17.02 102 ALA A CA 1
ATOM 732 C C . ALA A 1 103 ? 54.996 16.862 2.376 1.00 16.91 102 ALA A C 1
ATOM 733 O O . ALA A 1 103 ? 54.510 16.662 3.505 1.00 17.04 102 ALA A O 1
ATOM 735 N N . PRO A 1 104 ? 56.258 17.300 2.196 1.00 18.31 103 PRO A N 1
ATOM 736 C CA . PRO A 1 104 ? 57.145 17.520 3.347 1.00 18.51 103 PRO A CA 1
ATOM 737 C C . PRO A 1 104 ? 56.630 18.446 4.434 1.00 18.66 103 PRO A C 1
ATOM 738 O O . PRO A 1 104 ? 57.023 18.303 5.596 1.00 18.65 103 PRO A O 1
ATOM 742 N N . GLU A 1 105 ? 55.743 19.375 4.076 1.00 17.66 104 GLU A N 1
ATOM 743 C CA . GLU A 1 105 ? 55.195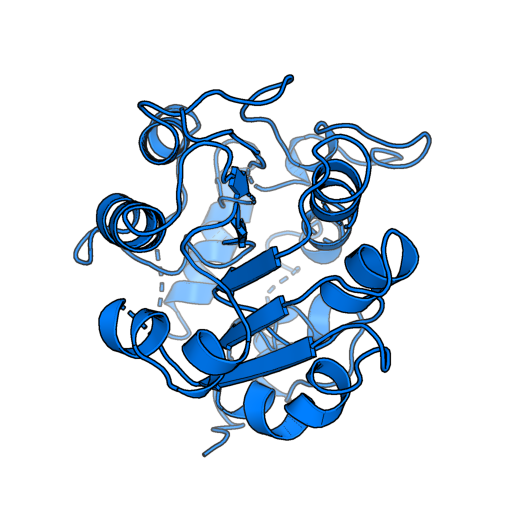 20.322 5.037 1.00 17.54 104 GLU A CA 1
ATOM 744 C C . GLU A 1 105 ? 54.123 19.727 5.962 1.00 15.80 104 GLU A C 1
ATOM 745 O O . GLU A 1 105 ? 53.638 20.413 6.871 1.00 16.60 104 GLU A O 1
ATOM 751 N N . SER A 1 106 ? 53.775 18.460 5.751 1.00 15.50 105 SER A N 1
ATOM 752 C CA . SER A 1 106 ? 52.741 17.815 6.580 1.00 14.64 105 SER A CA 1
ATOM 753 C C . SER A 1 106 ? 53.085 17.849 8.085 1.00 14.84 105 SER A C 1
ATOM 754 O O . SER A 1 106 ? 54.258 17.812 8.494 1.00 15.17 105 SER A O 1
ATOM 757 N N . ARG A 1 107 ? 52.023 17.924 8.883 1.00 14.90 106 ARG A N 1
ATOM 758 C CA A ARG A 1 107 ? 52.094 18.050 10.342 0.50 14.92 106 ARG A CA 1
ATOM 759 C CA B ARG A 1 107 ? 52.144 18.003 10.327 0.50 15.55 106 ARG A CA 1
ATOM 760 C C . ARG A 1 107 ? 51.332 16.887 10.995 1.00 14.33 106 ARG A C 1
ATOM 761 O O . ARG A 1 107 ? 50.233 16.554 10.539 1.00 14.15 106 ARG A O 1
ATOM 776 N N . VAL A 1 108 ? 51.903 16.286 12.045 1.00 13.17 107 VAL A N 1
ATOM 777 C CA . VAL A 1 108 ? 51.284 15.128 12.707 1.00 13.30 107 VAL A CA 1
ATOM 778 C C . VAL A 1 108 ? 51.444 15.256 14.209 1.00 12.68 107 VAL A C 1
ATOM 779 O O . VAL A 1 108 ? 52.540 15.553 14.711 1.00 13.45 107 VAL A O 1
ATOM 783 N N . VAL A 1 109 ? 50.338 15.083 14.919 1.00 11.45 108 VAL A N 1
ATOM 784 C CA . VAL A 1 109 ? 50.369 14.940 16.378 1.00 11.97 108 VAL A CA 1
ATOM 785 C C . VAL A 1 109 ? 50.011 13.477 16.690 1.00 11.96 108 VAL A C 1
ATOM 786 O O . VAL A 1 109 ? 48.945 13.000 16.309 1.00 12.79 108 VAL A O 1
ATOM 790 N N . TYR A 1 110 ? 50.886 12.811 17.453 1.00 10.85 109 TYR A N 1
ATOM 791 C CA . TYR A 1 110 ? 50.680 11.460 17.924 1.00 10.82 109 TYR A CA 1
ATOM 792 C C . TYR A 1 110 ? 50.274 11.448 19.401 1.00 11.35 109 TYR A C 1
ATOM 793 O O . TYR A 1 110 ? 50.772 12.271 20.207 1.00 12.23 109 TYR A O 1
ATOM 802 N N . VAL A 1 111 ? 49.426 10.502 19.782 1.00 12.12 110 VAL A N 1
ATOM 803 C CA . VAL A 1 111 ? 48.879 10.437 21.124 1.00 12.67 110 VAL A CA 1
ATOM 804 C C . VAL A 1 111 ? 48.796 8.986 21.588 1.00 13.04 110 VAL A C 1
ATOM 805 O O . VAL A 1 111 ? 48.331 8.119 20.871 1.00 12.85 110 VAL A O 1
ATOM 809 N N . ASP A 1 112 ? 49.295 8.685 22.784 1.00 12.37 111 ASP A N 1
ATOM 810 C CA . ASP A 1 112 ? 49.073 7.369 23.395 1.00 13.81 111 ASP A CA 1
ATOM 811 C C . ASP A 1 112 ? 49.071 7.513 24.913 1.00 14.64 111 ASP A C 1
ATOM 812 O O . ASP A 1 112 ? 49.496 8.550 25.443 1.00 14.79 111 ASP A O 1
ATOM 817 N N . ASN A 1 113 ? 48.536 6.489 25.585 1.00 15.24 112 ASN A N 1
ATOM 818 C CA . ASN A 1 113 ? 48.579 6.467 27.038 1.00 17.97 112 ASN A CA 1
ATOM 819 C C . ASN A 1 113 ? 49.498 5.384 27.633 1.00 16.34 112 ASN A C 1
ATOM 820 O O . ASN A 1 113 ? 49.641 5.334 28.845 1.00 18.35 112 ASN A O 1
ATOM 825 N N . ASP A 1 114 ? 50.116 4.541 26.809 1.00 14.63 113 ASP A N 1
ATOM 826 C CA . ASP A 1 114 ? 51.072 3.549 27.312 1.00 14.45 113 ASP A CA 1
ATOM 827 C C . ASP A 1 114 ? 52.405 4.262 27.549 1.00 13.59 113 ASP A C 1
ATOM 828 O O . ASP A 1 114 ? 52.973 4.784 26.601 1.00 13.84 113 ASP A O 1
ATOM 833 N N . PRO A 1 115 ? 52.898 4.312 28.808 1.00 14.61 114 PRO A N 1
ATOM 834 C CA . PRO A 1 115 ? 54.180 4.972 29.079 1.00 14.31 114 PRO A CA 1
ATOM 835 C C . PRO A 1 115 ? 55.382 4.522 28.206 1.00 14.16 114 PRO A C 1
ATOM 836 O O . PRO A 1 115 ? 56.320 5.305 28.045 1.00 14.23 114 PRO A O 1
ATOM 840 N N . ILE A 1 116 ? 55.389 3.300 27.662 1.00 14.18 115 ILE A N 1
ATOM 841 C CA . ILE A 1 116 ? 56.517 2.877 26.807 1.00 13.69 115 ILE A CA 1
ATOM 842 C C . ILE A 1 116 ? 56.617 3.738 25.527 1.00 13.11 115 ILE A C 1
ATOM 843 O O . ILE A 1 116 ? 57.705 3.985 24.976 1.00 12.67 115 ILE A O 1
ATOM 848 N N . VAL A 1 117 ? 55.475 4.238 25.030 1.00 12.50 116 VAL A N 1
ATOM 849 C CA . VAL A 1 117 ? 55.514 5.036 23.792 1.00 12.51 116 VAL A CA 1
ATOM 850 C C . VAL A 1 117 ? 56.337 6.324 24.011 1.00 12.09 116 VAL A C 1
ATOM 851 O O . VAL A 1 117 ? 57.164 6.716 23.176 1.00 12.60 116 VAL A O 1
ATOM 855 N N . LEU A 1 118 ? 56.121 6.988 25.139 1.00 13.31 117 LEU A N 1
ATOM 856 C CA . LEU A 1 118 ? 56.918 8.167 25.477 1.00 13.61 117 LEU A CA 1
ATOM 857 C C . LEU A 1 118 ? 58.430 7.835 25.412 1.00 13.20 117 LEU A C 1
ATOM 858 O O . LEU A 1 118 ? 59.189 8.600 24.856 1.00 12.47 117 LEU A O 1
ATOM 863 N N . THR A 1 119 ? 58.831 6.680 25.944 1.00 12.78 118 THR A N 1
ATOM 864 C CA .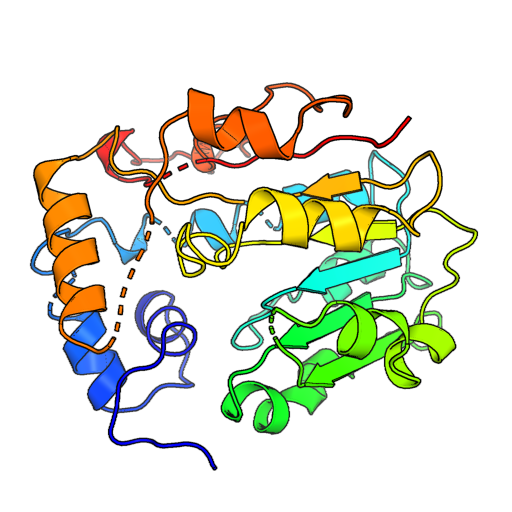 THR A 1 119 ? 60.264 6.319 25.905 1.00 11.85 118 THR A CA 1
ATOM 865 C C . THR A 1 119 ? 60.822 6.143 24.500 1.00 12.25 118 THR A C 1
ATOM 866 O O . THR A 1 119 ? 62.047 6.238 24.307 1.00 12.21 118 THR A O 1
ATOM 870 N N . LEU A 1 120 ? 59.936 5.866 23.544 1.00 12.01 119 LEU A N 1
ATOM 871 C CA . LEU A 1 120 ? 60.270 5.617 22.144 1.00 12.10 119 LEU A CA 1
ATOM 872 C C . LEU A 1 120 ? 59.919 6.811 21.252 1.00 12.86 119 LEU A C 1
ATOM 873 O O . LEU A 1 120 ? 59.909 6.696 20.031 1.00 14.40 119 LEU A O 1
ATOM 878 N N . SER A 1 121 ? 59.642 7.961 21.852 1.00 13.35 120 SER A N 1
ATOM 879 C CA . SER A 1 121 ? 59.061 9.061 21.084 1.00 13.34 120 SER A CA 1
ATOM 880 C C . SER A 1 121 ? 60.058 9.807 20.173 1.00 13.43 120 SER A C 1
ATOM 881 O O . SER A 1 121 ? 59.625 10.522 19.309 1.00 14.25 120 SER A O 1
ATOM 884 N N . GLN A 1 122 ? 61.381 9.628 20.322 1.00 12.83 121 GLN A N 1
ATOM 885 C CA . GLN A 1 122 ? 62.305 10.309 19.382 1.00 12.27 121 GLN A CA 1
ATOM 886 C C . GLN A 1 122 ? 61.981 10.060 17.879 1.00 13.43 121 GLN A C 1
ATOM 887 O O . GLN A 1 122 ? 62.037 10.998 17.065 1.00 15.03 121 GLN A O 1
ATOM 893 N N . GLY A 1 123 ? 61.700 8.818 17.512 1.00 14.98 122 GLY A N 1
ATOM 894 C CA . GLY A 1 123 ? 61.353 8.503 16.113 1.00 16.22 122 GLY 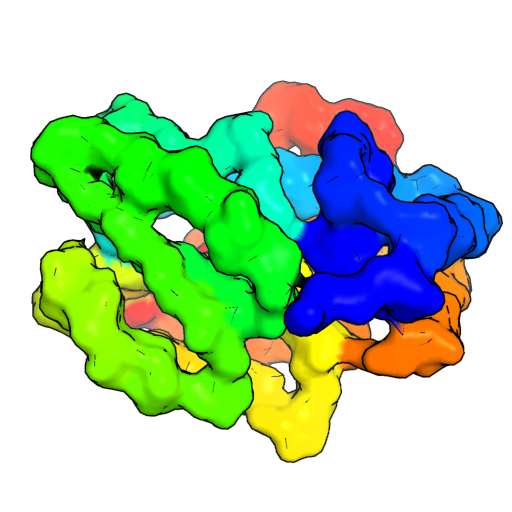A CA 1
ATOM 895 C C . GLY A 1 123 ? 60.087 9.171 15.605 1.00 16.69 122 GLY A C 1
ATOM 896 O O . GLY A 1 123 ? 59.980 9.498 14.424 1.00 20.25 122 GLY A O 1
ATOM 897 N N . LEU A 1 124 ? 59.133 9.382 16.508 1.00 15.64 123 LEU A N 1
ATOM 898 C CA . LEU A 1 124 ? 57.914 10.120 16.175 1.00 14.40 123 LEU A CA 1
ATOM 899 C C . LEU A 1 124 ? 58.219 11.604 15.948 1.00 15.48 123 LEU A C 1
ATOM 900 O O . LEU A 1 124 ? 57.542 12.257 15.159 1.00 15.92 123 LEU A O 1
ATOM 905 N N . LEU A 1 125 ? 59.198 12.129 16.682 1.00 15.39 124 LEU A N 1
ATOM 906 C CA . LEU A 1 125 ? 59.555 13.538 16.635 1.00 15.02 124 LEU A CA 1
ATOM 907 C C . LEU A 1 125 ? 60.534 13.913 15.500 1.00 15.26 124 LEU A C 1
ATOM 908 O O . LEU A 1 125 ? 60.767 15.116 15.252 1.00 15.91 124 LEU A O 1
ATOM 913 N N . ALA A 1 126 ? 61.087 12.912 14.822 1.00 15.66 125 ALA A N 1
ATOM 914 C CA . ALA A 1 126 ? 62.035 13.119 13.720 1.00 16.27 125 ALA A CA 1
ATOM 915 C C . ALA A 1 126 ? 61.310 13.528 12.428 1.00 18.03 125 ALA A C 1
ATOM 916 O O . ALA A 1 126 ? 61.003 12.693 11.571 1.00 20.21 125 ALA A O 1
ATOM 918 N N . SER A 1 127 ? 61.090 14.833 12.304 1.00 19.12 126 SER A N 1
ATOM 919 C CA . SER A 1 127 ? 60.313 15.445 11.228 1.00 19.84 126 SER A CA 1
ATOM 920 C C . SER A 1 127 ? 61.215 15.975 10.127 1.00 20.31 126 SER A C 1
ATOM 921 O O . SER A 1 127 ? 62.375 16.303 10.382 1.00 20.15 126 SER A O 1
ATOM 924 N N . THR A 1 128 ? 60.694 16.047 8.902 1.00 19.88 127 THR A N 1
ATOM 925 C CA . THR A 1 128 ? 61.294 16.892 7.878 1.00 19.46 127 THR A CA 1
ATOM 926 C C . THR A 1 128 ? 61.385 18.304 8.446 1.00 21.20 127 THR A C 1
ATOM 927 O O . THR A 1 128 ? 60.609 18.662 9.331 1.00 19.70 127 THR A O 1
ATOM 931 N N . PRO A 1 129 ? 62.346 19.116 7.957 1.00 21.84 128 PRO A N 1
ATOM 932 C CA . PRO A 1 129 ? 62.399 20.519 8.389 1.00 21.93 128 PRO A CA 1
ATOM 933 C C . PRO A 1 129 ? 61.182 21.357 7.979 1.00 21.78 128 PRO A C 1
ATOM 934 O O . PRO A 1 129 ? 60.801 22.283 8.705 1.00 22.26 128 PRO A O 1
ATOM 938 N N . GLU A 1 130 ? 60.577 21.030 6.838 1.00 20.61 129 GLU A N 1
ATOM 939 C CA . GLU A 1 130 ? 59.400 21.750 6.339 1.00 21.07 129 GLU A CA 1
ATOM 940 C C . GLU A 1 130 ? 58.146 21.480 7.175 1.00 20.45 129 GLU A C 1
ATOM 941 O O . GLU A 1 130 ? 57.212 22.301 7.210 1.00 20.45 129 GLU A O 1
ATOM 947 N N . GLY A 1 131 ? 58.118 20.318 7.818 1.00 19.33 130 GLY A N 1
ATOM 948 C CA . GLY A 1 131 ? 56.933 19.835 8.528 1.00 19.01 130 GLY A CA 1
ATOM 949 C C . GLY A 1 131 ? 57.084 19.954 10.028 1.00 18.74 130 GLY A C 1
ATOM 950 O O . GLY A 1 131 ? 58.053 20.546 10.527 1.00 18.80 130 GLY A O 1
ATOM 951 N N . ARG A 1 132 ? 56.124 19.393 10.763 1.00 17.83 131 ARG A N 1
ATOM 952 C CA . ARG A 1 132 ? 56.171 19.405 12.230 1.00 19.43 131 ARG A CA 1
ATOM 953 C C . ARG A 1 132 ? 55.548 18.129 12.760 1.00 17.22 131 ARG A C 1
ATOM 954 O O . ARG A 1 132 ? 54.544 17.693 12.238 1.00 17.10 131 ARG A O 1
ATOM 962 N N . THR A 1 133 ? 56.105 17.583 13.826 1.00 15.14 132 THR A N 1
ATOM 963 C CA . THR A 1 133 ? 55.449 16.501 14.575 1.00 14.41 132 THR A CA 1
ATOM 964 C C . THR A 1 133 ? 55.566 16.751 16.076 1.00 14.85 132 THR A C 1
ATOM 965 O O . THR A 1 133 ? 56.499 17.430 16.557 1.00 15.74 132 THR A O 1
ATOM 969 N N . ALA A 1 134 ? 54.665 16.137 16.813 1.00 13.49 133 ALA A N 1
ATOM 970 C CA . ALA A 1 134 ? 54.665 16.219 18.263 1.00 12.43 133 ALA A CA 1
ATOM 971 C C . ALA A 1 134 ? 54.071 14.923 18.846 1.00 13.25 133 ALA A C 1
ATOM 972 O O . ALA A 1 134 ? 53.382 14.180 18.137 1.00 12.68 133 ALA A O 1
ATOM 974 N N . TYR A 1 135 ? 54.354 14.688 20.117 1.00 13.26 134 TYR A N 1
ATOM 975 C CA . TYR A 1 135 ? 53.835 13.548 20.853 1.00 12.96 134 TYR A CA 1
ATOM 976 C C . TYR A 1 135 ? 53.230 14.025 22.147 1.00 13.66 134 TYR A C 1
ATOM 977 O O . TYR A 1 135 ? 53.854 14.833 22.878 1.00 15.61 134 TYR A O 1
ATOM 986 N N . VAL A 1 136 ? 52.024 13.545 22.430 1.00 14.09 135 VAL A N 1
ATOM 987 C CA . VAL A 1 136 ? 51.276 13.875 23.644 1.00 16.35 135 VAL A CA 1
ATOM 988 C C . VAL A 1 136 ? 50.912 12.554 24.335 1.00 15.76 135 VAL A C 1
ATOM 989 O O . VAL A 1 136 ? 50.335 11.676 23.723 1.00 14.53 135 VAL A O 1
ATOM 993 N N . GLU A 1 137 ? 51.274 12.390 25.600 1.00 16.23 136 GLU A N 1
ATOM 994 C CA . GLU A 1 137 ? 50.782 11.288 26.407 1.00 16.04 136 GLU A CA 1
ATOM 995 C C . GLU A 1 137 ? 49.449 11.695 27.022 1.00 15.66 136 GLU A C 1
ATOM 996 O O . GLU A 1 137 ? 49.401 12.585 27.861 1.00 16.21 136 GLU A O 1
ATOM 1002 N N . ALA A 1 138 ? 48.372 11.025 26.603 1.00 15.78 137 ALA A N 1
ATOM 1003 C CA . ALA A 1 138 ? 47.003 11.387 27.025 1.00 16.67 137 ALA A CA 1
ATOM 1004 C C . ALA A 1 138 ? 46.059 10.240 26.767 1.00 17.93 137 ALA A C 1
ATOM 1005 O O . ALA A 1 138 ? 46.339 9.348 25.952 1.00 17.97 137 ALA A O 1
ATOM 1007 N N . ASP A 1 139 ? 44.916 10.304 27.459 1.00 21.82 138 ASP A N 1
ATOM 1008 C CA . ASP A 1 139 ? 43.860 9.304 27.363 1.00 24.29 138 ASP A CA 1
ATOM 1009 C C . ASP A 1 139 ? 42.676 9.879 26.587 1.00 24.84 138 ASP A C 1
ATOM 1010 O O . ASP A 1 139 ? 42.173 10.974 26.919 1.00 23.72 138 ASP A O 1
ATOM 1023 N N . LEU A 1 141 ? 39.730 9.216 26.676 1.00 27.24 140 LEU A N 1
ATOM 1024 C CA . LEU A 1 141 ? 38.587 9.478 27.563 1.00 27.92 140 LEU A CA 1
ATOM 1025 C C . LEU A 1 141 ? 38.467 10.944 28.022 1.00 28.12 140 LEU A C 1
ATOM 1026 O O . LEU A 1 141 ? 37.414 11.360 28.518 1.00 26.91 140 LEU A O 1
ATOM 1031 N N . ASP A 1 142 ? 39.538 11.722 27.863 1.00 28.40 141 ASP A N 1
ATOM 1032 C CA . ASP A 1 142 ? 39.531 13.138 28.162 1.00 29.37 141 ASP A CA 1
ATOM 1033 C C . ASP A 1 142 ? 39.943 13.899 26.908 1.00 28.82 141 ASP A C 1
ATOM 1034 O O . ASP A 1 142 ? 41.076 14.340 26.782 1.00 27.58 141 ASP A O 1
ATOM 1039 N N . PRO A 1 143 ? 39.024 14.015 25.942 1.00 27.52 142 PRO A N 1
ATOM 1040 C CA . PRO A 1 143 ? 39.351 14.835 24.764 1.00 27.99 142 PRO A CA 1
ATOM 1041 C C . PRO A 1 143 ? 39.989 16.228 24.978 1.00 27.56 142 PRO A C 1
ATOM 1042 O O . PRO A 1 143 ? 40.799 16.633 24.138 1.00 27.46 142 PRO A O 1
ATOM 1046 N N . ALA A 1 144 ? 39.639 16.974 26.040 1.00 27.40 143 ALA A N 1
ATOM 1047 C CA . ALA A 1 144 ? 40.257 18.299 26.297 1.00 26.75 143 ALA A CA 1
ATOM 1048 C C . ALA A 1 144 ? 41.768 18.253 26.524 1.00 26.37 143 ALA A C 1
ATOM 1049 O O . ALA A 1 144 ? 42.519 19.135 26.052 1.00 26.04 143 ALA A O 1
ATOM 1051 N N . SER A 1 145 ? 42.216 17.234 27.246 1.00 24.27 144 SER A N 1
ATOM 1052 C CA . SER A 1 145 ? 43.653 16.998 27.448 1.00 24.86 144 SER A CA 1
ATOM 1053 C C . SER A 1 145 ? 44.433 16.831 26.128 1.00 23.58 144 SER A C 1
ATOM 1054 O O . SER A 1 145 ? 45.636 17.086 26.085 1.00 23.74 144 SER A O 1
ATOM 1057 N N . ILE A 1 146 ? 43.746 16.363 25.081 1.00 20.96 145 ILE A N 1
ATOM 1058 C CA . ILE A 1 146 ? 44.316 16.239 23.769 1.00 19.36 145 ILE A CA 1
ATOM 1059 C C . ILE A 1 146 ? 44.160 17.557 23.041 1.00 18.35 145 ILE A C 1
ATOM 1060 O O . ILE A 1 146 ? 45.131 18.129 22.596 1.00 19.32 145 ILE A O 1
ATOM 1065 N N . LEU A 1 147 ? 42.916 18.043 22.926 1.00 20.84 146 LEU A N 1
ATOM 1066 C CA . LEU A 1 147 ? 42.614 19.185 22.040 1.00 20.26 146 LEU A CA 1
ATOM 1067 C C . LEU A 1 147 ? 43.236 20.521 22.514 1.00 19.42 146 LEU A C 1
ATOM 1068 O O . LEU A 1 147 ? 43.587 21.380 21.692 1.00 21.32 146 LEU A O 1
ATOM 1073 N N . ASP A 1 148 ? 43.410 20.668 23.813 1.00 19.35 147 ASP A N 1
ATOM 1074 C CA . ASP A 1 148 ? 44.062 21.862 24.389 1.00 21.22 147 ASP A CA 1
ATOM 1075 C C . ASP A 1 148 ? 45.543 21.682 24.736 1.00 19.58 147 ASP A C 1
ATOM 1076 O O . ASP A 1 148 ? 46.154 22.578 25.349 1.00 20.24 147 ASP A O 1
ATOM 1081 N N . ALA A 1 149 ? 46.118 20.531 24.369 1.00 19.23 148 ALA A N 1
ATOM 1082 C CA . ALA A 1 149 ? 47.532 20.272 24.635 1.00 18.44 148 ALA A CA 1
ATOM 1083 C C . ALA A 1 149 ? 48.375 21.280 23.874 1.00 20.41 148 ALA A C 1
ATOM 1084 O O . ALA A 1 149 ? 48.188 21.486 22.683 1.00 17.82 148 ALA A O 1
ATOM 1086 N N . PRO A 1 150 ? 49.329 21.927 24.551 1.00 19.71 149 PRO A N 1
ATOM 1087 C CA . PRO A 1 150 ? 50.136 22.919 23.845 1.00 20.80 149 PRO A CA 1
ATOM 1088 C C . PRO A 1 150 ? 50.936 22.306 22.684 1.00 21.26 149 PRO A C 1
ATOM 1089 O O . PRO A 1 150 ? 51.172 22.985 21.672 1.00 21.32 149 PRO A O 1
ATOM 1093 N N . GLU A 1 151 ? 51.332 21.039 22.811 1.00 22.05 150 GLU A N 1
ATOM 1094 C CA . GLU A 1 151 ? 52.066 20.363 21.748 1.00 22.60 150 GLU A CA 1
ATOM 1095 C C . GLU A 1 151 ? 51.224 20.273 20.493 1.00 21.59 150 GLU A C 1
ATOM 1096 O O . GLU A 1 151 ? 51.734 20.396 19.379 1.00 23.06 150 GLU A O 1
ATOM 1102 N N . LEU A 1 152 ? 49.929 20.075 20.693 1.00 18.26 151 LEU A N 1
ATOM 1103 C CA . LEU A 1 152 ? 48.979 19.975 19.596 1.00 18.55 151 LEU A CA 1
ATOM 1104 C C . LEU A 1 152 ? 48.705 21.335 18.995 1.00 19.03 151 LEU A C 1
ATOM 1105 O O . LEU A 1 152 ? 48.778 21.493 17.775 1.00 17.79 151 LEU A O 1
ATOM 1110 N N . ARG A 1 153 ? 48.450 22.321 19.854 1.00 19.49 152 ARG A N 1
ATOM 1111 C CA . ARG A 1 153 ? 48.114 23.674 19.367 1.00 19.81 152 ARG A CA 1
ATOM 1112 C C . ARG A 1 153 ? 49.278 24.399 18.726 1.00 19.12 152 ARG A C 1
ATOM 1113 O O . ARG A 1 153 ? 49.045 25.303 17.930 1.00 18.13 152 ARG A O 1
ATOM 1121 N N . ASP A 1 154 ? 50.504 24.025 19.091 1.00 17.89 153 ASP A N 1
ATOM 1122 C CA . ASP A 1 154 ? 51.706 24.504 18.405 1.00 18.72 153 ASP A CA 1
ATOM 1123 C C . ASP A 1 154 ? 52.044 23.777 17.139 1.00 18.48 153 ASP A C 1
ATOM 1124 O O . ASP A 1 154 ? 52.965 24.194 16.420 1.00 20.89 153 ASP A O 1
ATOM 1129 N N . THR A 1 155 ? 51.332 22.678 16.869 1.00 15.44 154 THR A N 1
ATOM 1130 C CA . THR A 1 155 ? 51.652 21.851 15.733 1.00 15.22 154 THR A CA 1
ATOM 1131 C C . THR A 1 155 ? 50.584 21.971 14.647 1.00 14.65 154 THR A C 1
ATOM 1132 O O . THR A 1 155 ? 50.917 22.227 13.504 1.00 17.93 154 THR A O 1
ATOM 1136 N N . LEU A 1 156 ? 49.315 21.768 15.009 1.00 13.44 155 LEU A N 1
ATOM 1137 C CA . LEU A 1 156 ? 48.195 21.797 14.083 1.00 13.93 155 LEU A CA 1
ATOM 1138 C C . LEU A 1 156 ? 47.462 23.142 14.099 1.00 13.00 155 LEU A C 1
ATOM 1139 O O . LEU A 1 156 ? 47.373 23.814 15.135 1.00 14.28 155 LEU A O 1
ATOM 1144 N N . ASP A 1 157 ? 46.923 23.508 12.938 1.00 11.54 156 ASP A N 1
ATOM 1145 C CA . ASP A 1 157 ? 46.031 24.643 12.769 1.00 11.11 156 ASP A CA 1
ATOM 1146 C C . ASP A 1 157 ? 44.627 24.098 12.635 1.00 9.83 156 ASP A C 1
ATOM 1147 O O . ASP A 1 157 ? 44.249 23.543 11.591 1.00 10.14 156 ASP A O 1
ATOM 1152 N N . LEU A 1 158 ? 43.816 24.210 13.670 1.00 11.04 157 LEU A N 1
ATOM 1153 C CA . LEU A 1 158 ? 42.480 23.599 13.648 1.00 12.27 157 LEU A CA 1
ATOM 1154 C C . LEU A 1 158 ? 41.431 24.381 12.852 1.00 11.42 157 LEU A C 1
ATOM 1155 O O . LEU A 1 158 ? 40.243 24.016 12.843 1.00 12.60 157 LEU A O 1
ATOM 1160 N N . THR A 1 159 ? 41.873 25.437 12.158 1.00 10.77 158 THR A N 1
ATOM 1161 C CA . THR A 1 159 ? 41.046 26.093 11.151 1.00 10.20 158 THR A CA 1
ATOM 1162 C C . THR A 1 159 ? 41.276 25.558 9.735 1.00 12.03 158 THR A C 1
ATOM 1163 O O . THR A 1 159 ? 40.654 26.030 8.769 1.00 11.54 158 THR A O 1
ATOM 1167 N N . ARG A 1 160 ? 42.121 24.542 9.611 1.00 11.03 159 ARG A N 1
ATOM 1168 C CA . ARG A 1 160 ? 42.373 23.898 8.310 1.00 11.25 159 ARG A CA 1
ATOM 1169 C C . ARG A 1 160 ? 42.142 22.393 8.456 1.00 11.31 159 ARG A C 1
ATOM 1170 O O . ARG A 1 160 ? 42.180 21.886 9.559 1.00 12.35 159 ARG A O 1
ATOM 1178 N N . PRO A 1 161 ? 41.832 21.681 7.355 1.00 11.03 160 PRO A N 1
ATOM 1179 C CA . PRO A 1 161 ? 41.477 20.275 7.482 1.00 11.44 160 PRO A CA 1
ATOM 1180 C C . PRO A 1 161 ? 42.524 19.435 8.208 1.00 11.59 160 PRO A C 1
ATOM 1181 O O . PRO A 1 161 ? 43.736 19.588 8.022 1.00 11.60 160 PRO A O 1
ATOM 1185 N N . VAL A 1 162 ? 42.007 18.486 8.983 1.00 11.37 161 VAL A N 1
ATOM 1186 C CA . VAL A 1 162 ? 42.798 17.499 9.718 1.00 12.33 161 VAL A CA 1
ATOM 1187 C C . VAL A 1 162 ? 42.191 16.104 9.481 1.00 12.82 161 VAL A C 1
ATOM 1188 O O . VAL A 1 162 ? 40.966 15.971 9.416 1.00 12.47 161 VAL A O 1
ATOM 1192 N N . ALA A 1 163 ? 43.043 15.082 9.310 1.00 11.92 162 ALA A N 1
ATOM 1193 C CA . ALA A 1 163 ? 42.592 13.682 9.378 1.00 12.76 162 ALA A CA 1
ATOM 1194 C C . ALA A 1 163 ? 42.791 13.148 10.793 1.00 12.74 162 ALA A C 1
ATOM 1195 O O . ALA A 1 163 ? 43.929 13.113 11.296 1.00 12.75 162 ALA A O 1
ATOM 1197 N N . LEU A 1 164 ? 41.684 12.753 11.405 1.00 12.73 163 LEU A N 1
ATOM 1198 C CA . LEU A 1 164 ? 41.635 12.136 12.710 1.00 12.06 163 LEU A CA 1
ATOM 1199 C C . LEU A 1 164 ? 41.738 10.634 12.463 1.00 12.64 163 LEU A C 1
ATOM 1200 O O . LEU A 1 164 ? 40.826 10.042 11.882 1.00 12.06 163 LEU A O 1
ATOM 1205 N N . THR A 1 165 ? 42.863 10.050 12.893 1.00 13.12 164 THR A N 1
ATOM 1206 C CA . THR A 1 165 ? 43.098 8.601 12.755 1.00 13.04 164 THR A CA 1
ATOM 1207 C C . THR A 1 165 ? 42.948 7.891 14.102 1.00 13.14 164 THR A C 1
ATOM 1208 O O . THR A 1 165 ? 43.648 8.234 15.074 1.00 13.60 164 THR A O 1
ATOM 1212 N N . VAL A 1 166 ? 42.029 6.933 14.178 1.00 12.17 165 VAL A N 1
ATOM 1213 C CA . VAL A 1 166 ? 41.721 6.184 15.414 1.00 12.93 165 VAL A CA 1
ATOM 1214 C C . VAL A 1 166 ? 41.798 4.696 14.998 1.00 12.36 165 VAL A C 1
ATOM 1215 O O . VAL A 1 166 ? 40.779 4.095 14.663 1.00 12.38 165 VAL A O 1
ATOM 1219 N N . ILE A 1 167 ? 43.027 4.174 14.976 1.00 12.38 166 ILE A N 1
ATOM 1220 C CA . ILE A 1 167 ? 43.350 2.891 14.357 1.00 13.54 166 ILE A CA 1
ATOM 1221 C C . ILE A 1 167 ? 43.798 1.873 15.408 1.00 13.54 166 ILE A C 1
ATOM 1222 O O . ILE A 1 167 ? 44.664 2.126 16.241 1.00 12.82 166 ILE A O 1
ATOM 1227 N N . ALA A 1 168 ? 43.113 0.727 15.411 1.00 15.90 167 ALA A N 1
ATOM 1228 C CA . ALA A 1 168 ? 43.479 -0.391 16.284 1.00 17.47 167 ALA A CA 1
ATOM 1229 C C . ALA A 1 168 ? 43.426 -0.002 17.767 1.00 15.98 167 ALA A C 1
ATOM 1230 O O . ALA A 1 168 ? 44.276 -0.404 18.573 1.00 19.78 167 ALA A O 1
ATOM 1232 N N . ILE A 1 169 ? 42.426 0.804 18.141 1.00 14.99 168 ILE A N 1
ATOM 1233 C CA A ILE A 1 169 ? 42.274 1.257 19.536 0.50 15.89 168 ILE A CA 1
ATOM 1234 C CA B ILE A 1 169 ? 42.291 1.194 19.555 0.50 15.55 168 ILE A CA 1
ATOM 1235 C C . ILE A 1 169 ? 40.841 1.186 20.087 1.00 14.48 168 ILE A C 1
ATOM 1236 O O . ILE A 1 169 ? 40.629 0.899 21.269 1.00 14.40 168 ILE A O 1
ATOM 1245 N N . VAL A 1 170 ? 39.840 1.436 19.252 1.00 14.30 169 VAL A N 1
ATOM 1246 C CA . VAL A 1 170 ? 38.518 1.680 19.758 1.00 15.94 169 VAL A CA 1
ATOM 1247 C C . VAL A 1 170 ? 37.871 0.460 20.446 1.00 16.40 169 VAL A C 1
ATOM 1248 O O . VAL A 1 170 ? 36.979 0.590 21.335 1.00 19.41 169 VAL A O 1
ATOM 1252 N N . HIS A 1 171 ? 38.293 -0.734 20.060 1.00 15.03 170 HIS A N 1
ATOM 1253 C CA A HIS A 1 171 ? 37.748 -1.954 20.681 0.50 14.76 170 HIS A CA 1
ATOM 1254 C CA B HIS A 1 171 ? 37.788 -1.979 20.662 0.50 16.22 170 HIS A CA 1
ATOM 1255 C C . HIS A 1 171 ? 38.209 -2.118 22.137 1.00 16.51 170 HIS A C 1
ATOM 1256 O O . HIS A 1 171 ? 37.679 -2.961 22.857 1.00 18.75 170 HIS A O 1
ATOM 1269 N N . PHE A 1 172 ? 39.168 -1.302 22.576 1.00 13.90 171 PHE A N 1
ATOM 1270 C CA . PHE A 1 172 ? 39.550 -1.253 23.981 1.00 14.09 171 PHE A CA 1
ATOM 1271 C C . PHE A 1 172 ? 38.747 -0.247 24.835 1.00 14.90 171 PHE A C 1
ATOM 1272 O O . PHE A 1 172 ? 38.927 -0.163 26.052 1.00 15.49 171 PHE A O 1
ATOM 1280 N N . VAL A 1 173 ? 37.862 0.496 24.171 1.00 16.93 172 VAL A N 1
ATOM 1281 C CA . VAL A 1 173 ? 36.866 1.335 24.808 1.00 20.00 172 VAL A CA 1
ATOM 1282 C C . VAL A 1 173 ? 35.535 0.538 24.796 1.00 22.44 172 VAL A C 1
ATOM 1283 O O . VAL A 1 173 ? 34.867 0.305 23.744 1.00 25.94 172 VAL A O 1
ATOM 1287 N N . LEU A 1 174 ? 35.145 0.216 25.997 1.00 26.52 173 LEU A N 1
ATOM 1288 C CA . LEU A 1 174 ? 33.892 -0.421 26.332 1.00 26.62 173 LEU A CA 1
ATOM 1289 C C . LEU A 1 174 ? 32.758 0.627 26.465 1.00 27.91 173 LEU A C 1
ATOM 1290 O O . LEU A 1 174 ? 32.994 1.846 26.701 1.00 27.41 173 LEU A O 1
ATOM 1295 N N . ASP A 1 175 ? 31.547 0.098 26.282 1.00 28.44 174 ASP A N 1
ATOM 1296 C CA A ASP A 1 175 ? 30.375 0.922 26.019 0.50 28.53 174 ASP A CA 1
ATOM 1297 C CA B ASP A 1 175 ? 30.314 0.870 26.065 0.50 28.65 174 ASP A CA 1
ATOM 1298 C C . ASP A 1 175 ? 30.036 1.945 27.096 1.00 28.01 174 ASP A C 1
ATOM 1299 O O . ASP A 1 175 ? 29.480 3.009 26.773 1.00 25.49 174 ASP A O 1
ATOM 1308 N N . GLU A 1 176 ? 30.374 1.667 28.351 1.00 27.57 175 GLU A N 1
ATOM 1309 C CA . GLU A 1 176 ? 30.063 2.613 29.419 1.00 27.99 175 GLU A CA 1
ATOM 1310 C C . GLU A 1 176 ? 30.741 3.986 29.253 1.00 24.53 175 GLU A C 1
ATOM 1311 O O . GLU A 1 176 ? 30.270 4.969 29.803 1.00 24.87 175 GLU A O 1
ATOM 1317 N N . ASP A 1 177 ? 31.842 4.057 28.482 1.00 22.70 176 ASP A N 1
ATOM 1318 C CA . ASP A 1 177 ? 32.509 5.359 28.229 1.00 22.38 176 ASP A CA 1
ATOM 1319 C C . ASP A 1 177 ? 32.116 6.009 26.885 1.00 19.84 176 ASP A C 1
ATOM 1320 O O . ASP A 1 177 ? 32.606 7.091 26.547 1.00 20.96 176 ASP A O 1
ATOM 1325 N N . ASP A 1 178 ? 31.209 5.364 26.175 1.00 16.10 177 ASP A N 1
ATOM 1326 C CA . ASP A 1 178 ? 30.632 5.874 24.915 1.00 15.11 177 ASP A CA 1
ATOM 1327 C C . ASP A 1 178 ? 31.698 6.161 23.871 1.00 13.73 177 ASP A C 1
ATOM 1328 O O . ASP A 1 178 ? 31.966 7.325 23.553 1.00 13.30 177 ASP A O 1
ATOM 1333 N N . ALA A 1 179 ? 32.276 5.106 23.279 1.00 13.17 178 ALA A N 1
ATOM 1334 C CA . ALA A 1 179 ? 33.295 5.257 22.262 1.00 12.21 178 ALA A CA 1
ATOM 1335 C C . ALA A 1 179 ? 32.855 6.136 21.097 1.00 12.04 178 ALA A C 1
ATOM 1336 O O . ALA A 1 179 ? 33.641 6.947 20.609 1.00 12.92 178 ALA A O 1
ATOM 1338 N N . VAL A 1 180 ? 31.611 5.986 20.648 1.00 12.23 179 VAL A N 1
ATOM 1339 C CA . VAL A 1 180 ? 31.151 6.792 19.524 1.00 12.19 179 VAL A CA 1
ATOM 1340 C C . VAL A 1 180 ? 31.188 8.266 19.943 1.00 12.51 179 VAL A C 1
ATOM 1341 O O . VAL A 1 180 ? 31.631 9.110 19.171 1.00 13.44 179 VAL A O 1
ATOM 1345 N N . GLY A 1 181 ? 30.689 8.589 21.138 1.00 11.96 180 GLY A N 1
ATOM 1346 C CA . GLY A 1 181 ? 30.719 9.970 21.620 1.00 11.58 180 GLY A CA 1
ATOM 1347 C C . GLY A 1 181 ? 32.099 10.569 21.746 1.00 13.46 180 GLY A C 1
ATOM 1348 O O . GLY A 1 181 ? 32.319 11.736 21.412 1.00 13.90 180 GLY A O 1
ATOM 1349 N N . ILE A 1 182 ? 33.039 9.785 22.233 1.00 12.60 181 ILE A N 1
ATOM 1350 C CA . ILE A 1 182 ? 34.416 10.256 22.398 1.00 13.94 181 ILE A CA 1
ATOM 1351 C C . ILE A 1 182 ? 35.006 10.569 21.025 1.00 13.94 181 ILE A C 1
ATOM 1352 O O . ILE A 1 182 ? 35.588 11.654 20.813 1.00 14.66 181 ILE A O 1
ATOM 1357 N N . VAL A 1 183 ? 34.867 9.655 20.075 1.00 13.84 182 VAL A N 1
ATOM 1358 C CA . VAL A 1 183 ? 35.406 9.906 18.747 1.00 15.25 182 VAL A CA 1
ATOM 1359 C C . VAL A 1 183 ? 34.782 11.162 18.127 1.00 15.46 182 VAL A C 1
ATOM 1360 O O . VAL A 1 183 ? 35.513 12.019 17.565 1.00 17.85 182 VAL A O 1
ATOM 1364 N N . ARG A 1 184 ? 33.467 11.295 18.228 1.00 13.74 183 ARG A N 1
ATOM 1365 C CA . ARG A 1 18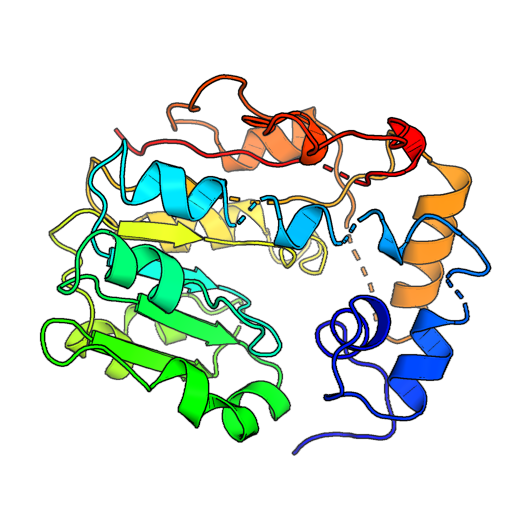4 ? 32.802 12.418 17.603 1.00 15.39 183 ARG A CA 1
ATOM 1366 C C . ARG A 1 184 ? 33.120 13.725 18.351 1.00 14.90 183 ARG A C 1
ATOM 1367 O O . ARG A 1 184 ? 33.106 14.788 17.740 1.00 15.87 183 ARG A O 1
ATOM 1375 N N . ARG A 1 185 ? 33.422 13.677 19.640 1.00 13.95 184 ARG A N 1
ATOM 1376 C CA . ARG A 1 185 ? 33.886 14.867 20.370 1.00 12.80 184 ARG A CA 1
ATOM 1377 C C . ARG A 1 185 ? 35.258 15.345 19.875 1.00 13.44 184 ARG A C 1
ATOM 1378 O O . ARG A 1 185 ? 35.503 16.543 19.761 1.00 12.87 184 ARG A O 1
ATOM 1386 N N . LEU A 1 186 ? 36.145 14.417 19.554 1.00 13.08 185 LEU A N 1
ATOM 1387 C CA . LEU A 1 186 ? 37.416 14.777 18.926 1.00 13.59 185 LEU A CA 1
ATOM 1388 C C . LEU A 1 186 ? 37.279 15.351 17.524 1.00 14.66 185 LEU A C 1
ATOM 1389 O O . LEU A 1 186 ? 38.103 16.190 17.108 1.00 15.94 185 LEU A O 1
ATOM 1394 N N . LEU A 1 187 ? 36.260 14.925 16.794 1.00 13.95 186 LEU A N 1
ATOM 1395 C CA . LEU A 1 187 ? 36.049 15.408 15.428 1.00 14.73 186 LEU A CA 1
ATOM 1396 C C . LEU A 1 187 ? 35.403 16.816 15.416 1.00 16.26 186 LEU A C 1
ATOM 1397 O O . LEU A 1 187 ? 35.544 17.564 14.449 1.00 15.71 186 LEU A O 1
ATOM 1402 N N . GLU A 1 188 ? 34.667 17.166 16.473 1.00 16.74 187 GLU A N 1
ATOM 1403 C CA . GLU A 1 188 ? 33.916 18.430 16.548 1.00 18.83 187 GLU A CA 1
ATOM 1404 C C . GLU A 1 188 ? 34.722 19.654 16.115 1.00 17.82 187 GLU A C 1
ATOM 1405 O O . GLU A 1 188 ? 34.246 20.418 15.264 1.00 17.48 187 GLU A O 1
ATOM 1411 N N . PRO A 1 189 ? 35.911 19.877 16.716 1.00 17.07 188 PRO A N 1
ATOM 1412 C CA . PRO A 1 189 ? 36.672 21.118 16.380 1.00 17.58 188 PRO A CA 1
ATOM 1413 C C . PRO A 1 189 ? 37.363 21.131 15.021 1.00 17.32 188 PRO A C 1
ATOM 1414 O O . PRO A 1 189 ? 37.973 22.147 14.638 1.00 18.82 188 PRO A O 1
ATOM 1418 N N . LEU A 1 190 ? 37.325 20.022 14.303 1.00 14.59 189 LEU A N 1
ATOM 1419 C CA . LEU A 1 190 ? 38.023 19.945 13.035 1.00 14.84 189 LEU A CA 1
ATOM 1420 C C . LEU A 1 190 ? 37.075 20.555 11.993 1.00 15.46 189 LEU A C 1
ATOM 1421 O O . LEU A 1 190 ? 35.869 20.366 12.053 1.00 16.30 189 LEU A O 1
ATOM 1426 N N . PRO A 1 191 ? 37.613 21.331 11.060 1.00 13.91 190 PRO A N 1
ATOM 1427 C CA . PRO A 1 191 ? 36.754 21.983 10.056 1.00 13.30 190 PRO A CA 1
ATOM 1428 C C . PRO A 1 191 ? 36.171 21.074 8.976 1.00 13.81 190 PRO A C 1
ATOM 1429 O O . PRO A 1 191 ? 36.625 19.943 8.763 1.00 12.61 190 PRO A O 1
ATOM 1433 N N . SER A 1 192 ? 35.185 21.600 8.258 1.00 15.15 191 SER A N 1
ATOM 1434 C CA . SER A 1 192 ? 34.720 20.988 7.040 1.00 15.33 191 SER A CA 1
ATOM 1435 C C . SER A 1 192 ? 35.900 20.621 6.150 1.00 14.21 191 SER A C 1
ATOM 1436 O O . SER A 1 192 ? 36.857 21.394 6.008 1.00 15.00 191 SER A O 1
ATOM 1439 N N . GLY A 1 193 ? 35.849 19.411 5.583 1.00 12.51 192 GLY A N 1
ATOM 1440 C CA . GLY A 1 193 ? 36.927 18.887 4.734 1.00 12.52 192 GLY A CA 1
ATOM 1441 C C . GLY A 1 193 ? 37.916 18.021 5.503 1.00 11.92 192 GLY A C 1
ATOM 1442 O O . GLY A 1 193 ? 38.808 17.410 4.914 1.00 13.34 192 GLY A O 1
ATOM 1443 N N . SER A 1 194 ? 37.744 17.974 6.821 1.00 11.12 193 SER A N 1
ATOM 1444 C CA . SER A 1 194 ? 38.495 17.045 7.663 1.00 12.06 193 SER A CA 1
ATOM 1445 C C . SER A 1 194 ? 38.004 15.613 7.398 1.00 11.94 193 SER A C 1
ATOM 1446 O O . SER A 1 194 ? 36.970 15.399 6.717 1.00 12.02 193 SER A O 1
ATOM 1449 N N . TYR A 1 195 ? 38.770 14.638 7.899 1.00 11.65 194 TYR A N 1
ATOM 1450 C CA . TYR A 1 195 ? 38.450 13.212 7.731 1.00 11.27 194 TYR A CA 1
ATOM 1451 C C . TYR A 1 195 ? 38.533 12.454 9.052 1.00 12.04 194 TYR A C 1
ATOM 1452 O O . TYR A 1 195 ? 39.245 12.845 9.992 1.00 12.79 194 TYR A O 1
ATOM 1461 N N . LEU A 1 196 ? 37.797 11.349 9.111 1.00 11.47 195 LEU A N 1
ATOM 1462 C CA . LEU A 1 196 ? 37.889 10.332 10.167 1.00 11.28 195 LEU A CA 1
ATOM 1463 C C . LEU A 1 196 ? 38.296 9.038 9.478 1.00 11.78 195 LEU A C 1
ATOM 1464 O O . LEU A 1 196 ? 37.658 8.626 8.519 1.00 12.22 195 LEU A O 1
ATOM 1469 N N . ALA A 1 197 ? 39.343 8.400 9.990 1.00 11.33 196 ALA A N 1
ATOM 1470 C CA . ALA A 1 197 ? 39.821 7.082 9.511 1.00 11.70 196 ALA A CA 1
ATOM 1471 C C . ALA A 1 197 ? 39.896 6.172 10.738 1.00 11.06 196 ALA A C 1
ATOM 1472 O O . ALA A 1 197 ? 40.545 6.530 11.733 1.00 12.10 196 ALA A O 1
ATOM 1482 N N . SER A 1 199 ? 40.050 1.806 12.158 1.00 11.55 198 SER A N 1
ATOM 1483 C CA . SER A 1 199 ? 39.903 0.340 12.076 1.00 12.34 198 SER A CA 1
ATOM 1484 C C . SER A 1 199 ? 39.201 -0.115 13.356 1.00 11.58 198 SER A C 1
ATOM 1485 O O . SER A 1 199 ? 39.568 0.321 14.484 1.00 13.24 198 SER A O 1
ATOM 1488 N N . ILE A 1 200 ? 38.210 -0.992 13.210 1.00 11.97 199 ILE A N 1
ATOM 1489 C CA . ILE A 1 200 ? 37.289 -1.392 14.258 1.00 11.96 199 ILE A CA 1
ATOM 1490 C C . ILE A 1 200 ? 37.212 -2.929 14.357 1.00 12.35 199 ILE A C 1
ATOM 1491 O O . ILE A 1 200 ? 36.873 -3.610 13.379 1.00 12.35 199 ILE A O 1
ATOM 1496 N N . GLY A 1 201 ? 37.528 -3.456 15.542 1.00 12.15 200 GLY A N 1
ATOM 1497 C CA . GLY A 1 201 ? 37.576 -4.911 15.739 1.00 11.53 200 GLY A CA 1
ATOM 1498 C C . GLY A 1 201 ? 36.173 -5.530 15.667 1.00 12.43 200 GLY A C 1
ATOM 1499 O O . GLY A 1 201 ? 35.169 -4.929 16.137 1.00 11.84 200 GLY A O 1
ATOM 1500 N N . THR A 1 202 ? 36.077 -6.702 15.043 1.00 11.91 201 THR A N 1
ATOM 1501 C CA . THR A 1 202 ? 34.821 -7.437 14.873 1.00 12.06 201 THR A CA 1
ATOM 1502 C C . THR A 1 202 ? 35.052 -8.950 15.060 1.00 12.74 201 THR A C 1
ATOM 1503 O O . THR A 1 202 ? 36.119 -9.443 14.726 1.00 11.91 201 THR A O 1
ATOM 1507 N N . ALA A 1 203 ? 34.065 -9.645 15.618 1.00 12.37 202 ALA A N 1
ATOM 1508 C CA . ALA A 1 203 ? 34.049 -11.119 15.677 1.00 13.60 202 ALA A CA 1
ATOM 1509 C C . ALA A 1 203 ? 33.224 -11.796 14.596 1.00 13.73 202 ALA A C 1
ATOM 1510 O O . ALA A 1 203 ? 33.104 -13.026 14.598 1.00 14.03 202 ALA A O 1
ATOM 1512 N N A GLU A 1 204 ? 32.642 -11.031 13.682 0.50 12.53 203 GLU A N 1
ATOM 1513 N N B GLU A 1 204 ? 32.655 -11.021 13.677 0.50 13.63 203 GLU A N 1
ATOM 1514 C CA A GLU A 1 204 ? 31.654 -11.609 12.775 0.50 13.14 203 GLU A CA 1
ATOM 1515 C CA B GLU A 1 204 ? 31.664 -11.556 12.737 0.50 14.89 203 GLU A CA 1
ATOM 1516 C C A GLU A 1 204 ? 32.213 -12.707 11.871 0.50 12.19 203 GLU A C 1
ATOM 1517 C C B GLU A 1 204 ? 32.177 -12.604 11.760 0.50 13.77 203 GLU A C 1
ATOM 1518 O O A GLU A 1 204 ? 31.490 -13.642 11.528 0.50 12.50 203 GLU A O 1
ATOM 1519 O O B GLU A 1 204 ? 31.370 -13.363 11.204 0.50 14.09 203 GLU A O 1
ATOM 1530 N N . PHE A 1 205 ? 33.481 -12.589 11.478 1.00 12.39 204 PHE A N 1
ATOM 1531 C CA . PHE A 1 205 ? 34.088 -13.480 10.467 1.00 11.65 204 PHE A CA 1
ATOM 1532 C C . PHE A 1 205 ? 34.749 -14.727 11.041 1.00 12.96 204 PHE A C 1
ATOM 1533 O O . PHE A 1 205 ? 35.017 -15.655 10.304 1.00 13.52 204 PHE A O 1
ATOM 1541 N N . ALA A 1 206 ? 34.977 -14.764 12.337 1.00 13.18 205 ALA A N 1
ATOM 1542 C CA . ALA A 1 206 ? 35.527 -15.962 13.005 1.00 11.72 205 ALA A CA 1
ATOM 1543 C C . ALA A 1 206 ? 35.097 -15.992 14.466 1.00 12.71 205 ALA A C 1
ATOM 1544 O O . ALA A 1 206 ? 35.909 -15.777 15.355 1.00 12.27 205 ALA A O 1
ATOM 1546 N N . PRO A 1 207 ? 33.793 -16.188 14.706 1.00 12.46 206 PRO A N 1
ATOM 1547 C CA . PRO A 1 207 ? 33.271 -15.971 16.052 1.00 12.99 206 PRO A CA 1
ATOM 1548 C C . PRO A 1 207 ? 33.970 -16.745 17.144 1.00 12.51 206 PRO A C 1
ATOM 1549 O O . PRO A 1 207 ? 34.282 -16.180 18.193 1.00 12.49 206 PRO A O 1
ATOM 1553 N N . GLN A 1 208 ? 34.208 -18.036 16.955 1.00 13.16 207 GLN A N 1
ATOM 1554 C CA . GLN A 1 208 ? 34.808 -18.814 18.021 1.00 14.54 207 GLN A CA 1
ATOM 1555 C C . GLN A 1 208 ? 36.229 -18.402 18.336 1.00 13.42 207 GLN A C 1
ATOM 1556 O O . GLN A 1 208 ? 36.571 -18.165 19.490 1.00 13.57 207 GLN A O 1
ATOM 1562 N N . GLU A 1 209 ? 37.070 -18.341 17.313 1.00 12.99 208 GLU A N 1
ATOM 1563 C CA . GLU A 1 209 ? 38.514 -18.042 17.495 1.00 12.21 208 GLU A CA 1
ATOM 1564 C C . GLU A 1 209 ? 38.734 -16.598 17.979 1.00 11.34 208 GLU A C 1
ATOM 1565 O O . GLU A 1 209 ? 39.498 -16.357 18.907 1.00 11.80 208 GLU A O 1
ATOM 1571 N N . VAL A 1 210 ? 38.058 -15.637 17.357 1.00 11.88 209 VAL A N 1
ATOM 1572 C CA . VAL A 1 210 ? 38.166 -14.237 17.773 1.00 11.10 209 VAL A CA 1
ATOM 1573 C C . VAL A 1 210 ? 37.548 -14.016 19.153 1.00 12.20 209 VAL A C 1
ATOM 1574 O O . VAL A 1 210 ? 38.127 -13.289 20.001 1.00 12.71 209 VAL A O 1
ATOM 1578 N N . GLY A 1 211 ? 36.411 -14.661 19.426 1.00 11.67 210 GLY A N 1
ATOM 1579 C CA . GLY A 1 211 ? 35.856 -14.622 20.792 1.00 12.17 210 GLY A CA 1
ATOM 1580 C C . GLY A 1 211 ? 36.820 -15.121 21.839 1.00 12.49 210 GLY A C 1
ATOM 1581 O O . GLY A 1 211 ? 36.948 -14.521 22.912 1.00 13.49 210 GLY A O 1
ATOM 1582 N N . ARG A 1 212 ? 37.483 -16.243 21.576 1.00 12.34 211 ARG A N 1
ATOM 1583 C CA . ARG A 1 212 ? 38.466 -16.770 22.510 1.00 12.45 211 ARG A CA 1
ATOM 1584 C C . ARG A 1 212 ? 39.633 -15.791 22.716 1.00 12.47 211 ARG A C 1
ATOM 1585 O O . ARG A 1 212 ? 40.094 -15.596 23.857 1.00 13.15 211 ARG A O 1
ATOM 1593 N N . VAL A 1 213 ? 40.081 -15.169 21.622 1.00 12.34 212 VAL A N 1
ATOM 1594 C CA . VAL A 1 213 ? 41.155 -14.147 21.724 1.00 12.37 212 VAL A CA 1
ATOM 1595 C C . VAL A 1 213 ? 40.687 -12.986 22.611 1.00 14.19 212 VAL A C 1
ATOM 1596 O O . VAL A 1 213 ? 41.388 -12.564 23.516 1.00 12.92 212 VAL A O 1
ATOM 1600 N N . ALA A 1 214 ? 39.462 -12.526 22.393 1.00 12.23 213 ALA A N 1
ATOM 1601 C CA . ALA A 1 214 ? 38.930 -11.418 23.197 1.00 12.55 213 ALA A CA 1
ATOM 1602 C C . ALA A 1 214 ? 38.885 -11.792 24.672 1.00 13.70 213 ALA A C 1
ATOM 1603 O O . ALA A 1 214 ? 39.181 -10.966 25.544 1.00 14.53 213 ALA A O 1
ATOM 1605 N N . ARG A 1 215 ? 38.528 -13.044 24.974 1.00 13.37 214 ARG A N 1
ATOM 1606 C CA . ARG A 1 215 ? 38.485 -13.488 26.350 1.00 14.10 214 ARG A CA 1
ATOM 1607 C C . ARG A 1 215 ? 39.889 -13.619 26.967 1.00 12.62 214 ARG A C 1
ATOM 1608 O O . ARG A 1 215 ? 40.028 -13.386 28.186 1.00 14.53 214 ARG A O 1
ATOM 1616 N N . GLU A 1 216 ? 40.918 -13.905 26.154 1.00 13.16 215 GLU A N 1
ATOM 1617 C CA . GLU A 1 216 ? 42.296 -13.855 26.654 1.00 14.89 215 GLU A CA 1
ATOM 1618 C C . GLU A 1 216 ? 42.702 -12.423 27.007 1.00 14.75 215 GLU A C 1
ATOM 1619 O O . GLU A 1 216 ? 43.380 -12.190 28.012 1.00 14.33 215 GLU A O 1
ATOM 1625 N N . TYR A 1 217 ? 42.331 -11.447 26.186 1.00 13.48 216 TYR A N 1
ATOM 1626 C CA . TYR A 1 217 ? 42.527 -10.023 26.564 1.00 13.26 216 TYR A CA 1
ATOM 1627 C C . TYR A 1 217 ? 41.813 -9.620 27.863 1.00 13.52 216 TYR A C 1
ATOM 1628 O O . TYR A 1 217 ? 42.435 -9.026 28.734 1.00 13.01 216 TYR A O 1
ATOM 1637 N N . ALA A 1 218 ? 40.539 -9.982 27.993 1.00 13.31 217 ALA A N 1
ATOM 1638 C CA . ALA A 1 218 ? 39.779 -9.695 29.230 1.00 13.26 217 ALA A CA 1
ATOM 1639 C C . ALA A 1 218 ? 40.425 -10.350 30.446 1.00 14.94 217 ALA A C 1
ATOM 1640 O O . ALA A 1 218 ? 40.482 -9.722 31.503 1.00 15.04 217 ALA A O 1
ATOM 1642 N N . ALA A 1 219 ? 40.966 -11.570 30.296 1.00 13.17 218 ALA A N 1
ATOM 1643 C CA . ALA A 1 219 ? 41.591 -12.284 31.411 1.00 14.69 218 ALA A CA 1
ATOM 1644 C C . ALA A 1 219 ? 42.862 -11.600 31.897 1.00 13.70 218 ALA A C 1
ATOM 1645 O O . ALA A 1 219 ? 43.299 -11.778 33.058 1.00 15.29 218 ALA A O 1
ATOM 1647 N N . ARG A 1 220 ? 43.433 -10.776 31.036 1.00 13.97 219 ARG A N 1
ATOM 1648 C CA . ARG A 1 220 ? 44.643 -9.996 31.318 1.00 14.13 219 ARG A CA 1
ATOM 1649 C C . ARG A 1 220 ? 44.337 -8.497 31.478 1.00 14.69 219 ARG A C 1
ATOM 1650 O O . ARG A 1 220 ? 45.200 -7.645 31.249 1.00 15.45 219 ARG A O 1
ATOM 1658 N N . ASN A 1 221 ? 43.103 -8.197 31.902 1.00 15.41 220 ASN A N 1
ATOM 1659 C CA A ASN A 1 221 ? 42.704 -6.832 32.268 0.50 16.20 220 ASN A CA 1
ATOM 1660 C CA B ASN A 1 221 ? 42.656 -6.842 32.246 0.50 16.45 220 ASN A CA 1
ATOM 1661 C C . ASN A 1 221 ? 42.659 -5.845 31.093 1.00 16.76 220 ASN A C 1
ATOM 1662 O O . ASN A 1 221 ? 42.839 -4.637 31.282 1.00 17.56 220 ASN A O 1
ATOM 1679 N N . PRO A 1 223 ? 39.761 -5.658 28.672 1.00 16.52 222 PRO A N 1
ATOM 1680 C CA . PRO A 1 223 ? 38.528 -6.113 28.023 1.00 17.36 222 PRO A CA 1
ATOM 1681 C C . PRO A 1 223 ? 38.258 -5.388 26.694 1.00 16.33 222 PRO A C 1
ATOM 1682 O O . PRO A 1 223 ? 38.639 -4.215 26.505 1.00 16.63 222 PRO A O 1
ATOM 1699 N N . ARG A 1 225 ? 35.511 -4.599 23.302 1.00 14.88 224 ARG A N 1
ATOM 1700 C CA . ARG A 1 225 ? 34.190 -4.502 22.740 1.00 14.51 224 ARG A CA 1
ATOM 1701 C C . ARG A 1 225 ? 34.342 -4.655 21.221 1.00 14.58 224 ARG A C 1
ATOM 1702 O O . ARG A 1 225 ? 34.762 -3.723 20.546 1.00 17.77 224 ARG A O 1
ATOM 1710 N N . LEU A 1 226 ? 34.029 -5.849 20.724 1.00 13.19 225 LEU A N 1
ATOM 1711 C CA . LEU A 1 226 ? 33.985 -6.145 19.294 1.00 13.95 225 LEU A CA 1
ATOM 1712 C C . LEU A 1 226 ? 32.617 -5.799 18.749 1.00 13.83 225 LEU A C 1
ATOM 1713 O O . LEU A 1 226 ? 31.603 -5.998 19.430 1.00 15.60 225 LEU A O 1
ATOM 1718 N N . ARG A 1 227 ? 32.598 -5.277 17.529 1.00 11.99 226 ARG A N 1
ATOM 1719 C CA . ARG A 1 227 ? 31.410 -4.684 16.939 1.00 12.46 226 ARG A CA 1
ATOM 1720 C C . ARG A 1 227 ? 30.965 -5.319 15.622 1.00 12.48 226 ARG A C 1
ATOM 1721 O O . ARG A 1 227 ? 31.809 -5.818 14.849 1.00 14.42 226 ARG A O 1
ATOM 1729 N N . THR A 1 228 ? 29.661 -5.282 15.381 1.00 12.33 227 THR A N 1
ATOM 1730 C CA . THR A 1 228 ? 29.113 -5.648 14.081 1.00 12.68 227 THR A CA 1
ATOM 1731 C C . THR A 1 228 ? 29.294 -4.519 13.060 1.00 12.97 227 THR A C 1
ATOM 1732 O O . THR A 1 228 ? 29.612 -3.383 13.426 1.00 12.08 227 THR A O 1
ATOM 1736 N N . HIS A 1 229 ? 29.028 -4.811 11.794 1.00 12.91 228 HIS A N 1
ATOM 1737 C CA . HIS A 1 229 ? 29.041 -3.764 10.776 1.00 11.97 228 HIS A CA 1
ATOM 1738 C C . HIS A 1 229 ? 28.076 -2.601 11.133 1.00 11.90 228 HIS A C 1
ATOM 1739 O O . HIS A 1 229 ? 28.429 -1.423 11.020 1.00 12.97 228 HIS A O 1
ATOM 1746 N N . ALA A 1 230 ? 26.853 -2.953 11.571 1.00 12.73 229 ALA A N 1
ATOM 1747 C CA . ALA A 1 230 ? 25.876 -1.928 11.979 1.00 13.13 229 ALA A CA 1
ATOM 1748 C C . ALA A 1 230 ? 26.398 -1.032 13.098 1.00 12.79 229 ALA A C 1
ATOM 1749 O O . ALA A 1 230 ? 26.191 0.180 13.073 1.00 14.90 229 ALA A O 1
ATOM 1751 N N . GLU A 1 231 ? 27.086 -1.609 14.081 1.00 12.28 230 GLU A N 1
ATOM 1752 C CA . GLU A 1 231 ? 27.680 -0.834 15.145 1.00 13.32 230 GLU A CA 1
ATOM 1753 C C . GLU A 1 231 ? 28.844 0.024 14.657 1.00 13.78 230 GLU A C 1
ATOM 1754 O O . GLU A 1 231 ? 29.010 1.173 15.117 1.00 14.35 230 GLU A O 1
ATOM 1760 N N . ALA A 1 232 ? 29.641 -0.482 13.708 1.00 12.41 231 ALA A N 1
ATOM 1761 C CA . ALA A 1 232 ? 30.712 0.314 13.138 1.00 12.09 231 ALA A CA 1
ATOM 1762 C C . ALA A 1 232 ? 30.157 1.556 12.422 1.00 13.07 231 ALA A C 1
ATOM 1763 O O . ALA A 1 232 ? 30.768 2.635 12.445 1.00 13.94 231 ALA A O 1
ATOM 1765 N N . GLU A 1 233 ? 28.989 1.379 11.784 1.00 12.61 232 GLU A N 1
ATOM 1766 C CA . GLU A 1 233 ? 28.363 2.468 11.016 1.00 14.12 232 GLU A CA 1
ATOM 1767 C C . GLU A 1 233 ? 28.057 3.685 11.905 1.00 13.04 232 GLU A C 1
ATOM 1768 O O . GLU A 1 233 ? 28.067 4.835 11.416 1.00 13.07 232 GLU A O 1
ATOM 1774 N N . GLU A 1 234 ? 27.794 3.439 13.191 1.00 13.01 233 GLU A N 1
ATOM 1775 C CA . GLU A 1 234 ? 27.440 4.537 14.102 1.00 14.51 233 GLU A CA 1
ATOM 1776 C C . GLU A 1 234 ? 28.534 5.614 14.168 1.00 12.96 233 GLU A C 1
ATOM 1777 O O . GLU A 1 234 ? 28.246 6.821 14.305 1.00 14.27 233 GLU A O 1
ATOM 1783 N N . PHE A 1 235 ? 29.794 5.212 14.129 1.00 12.32 234 PHE A N 1
ATOM 1784 C CA . PHE A 1 235 ? 30.893 6.188 14.127 1.00 12.60 234 PHE A CA 1
ATOM 1785 C C . PHE A 1 235 ? 30.870 7.152 12.926 1.00 13.06 234 PHE A C 1
ATOM 1786 O O . PHE A 1 235 ? 31.432 8.235 13.019 1.00 15.13 234 PHE A O 1
ATOM 1794 N N . PHE A 1 236 ? 30.270 6.748 11.809 1.00 13.70 235 PHE A N 1
ATOM 1795 C CA . PHE A 1 236 ? 30.392 7.501 10.567 1.00 14.51 235 PHE A CA 1
ATOM 1796 C C . PHE A 1 236 ? 29.083 8.207 10.161 1.00 15.29 235 PHE A C 1
ATOM 1797 O O . PHE A 1 236 ? 28.990 8.806 9.077 1.00 16.09 235 PHE A O 1
ATOM 1805 N N . GLU A 1 237 ? 28.069 8.141 11.014 1.00 15.85 236 GLU A N 1
ATOM 1806 C CA . GLU A 1 237 ? 26.793 8.842 10.752 1.00 17.87 236 GLU A CA 1
ATOM 1807 C C . GLU A 1 237 ? 26.997 10.337 10.568 1.00 18.47 236 GLU A C 1
ATOM 1808 O O . GLU A 1 237 ? 27.691 10.967 11.338 1.00 18.93 236 GLU A O 1
ATOM 1814 N N . GLY A 1 238 ? 26.405 10.900 9.517 1.00 17.77 237 GLY A N 1
ATOM 1815 C CA . GLY A 1 238 ? 26.608 12.315 9.224 1.00 18.32 237 GLY A CA 1
ATOM 1816 C C . GLY A 1 238 ? 27.880 12.644 8.465 1.00 17.44 237 GLY A C 1
ATOM 1817 O O . GLY A 1 238 ? 28.094 13.796 8.115 1.00 18.80 237 GLY A O 1
ATOM 1818 N N . LEU A 1 239 ? 28.757 11.658 8.267 1.00 15.47 238 LEU A N 1
ATOM 1819 C CA . LEU A 1 239 ? 29.986 11.793 7.472 1.00 14.80 238 LEU A CA 1
ATOM 1820 C C . LEU A 1 239 ? 29.841 11.142 6.105 1.00 15.78 238 LEU A C 1
ATOM 1821 O O . LEU A 1 239 ? 28.941 10.316 5.884 1.00 18.01 238 LEU A O 1
ATOM 1826 N N . GLU A 1 240 ? 30.735 11.489 5.191 1.00 13.82 239 GLU A N 1
ATOM 1827 C CA . GLU A 1 240 ? 30.666 11.011 3.814 1.00 15.43 239 GLU A CA 1
ATOM 1828 C C . GLU A 1 240 ? 31.745 9.948 3.580 1.00 13.72 239 GLU A C 1
ATOM 1829 O O . GLU A 1 240 ? 32.913 10.247 3.421 1.00 12.74 239 GLU A O 1
ATOM 1835 N N . LEU A 1 241 ? 31.329 8.692 3.563 1.00 13.68 240 LEU A N 1
ATOM 1836 C CA . LEU A 1 241 ? 32.282 7.588 3.407 1.00 13.67 240 LEU A CA 1
ATOM 1837 C C . LEU A 1 241 ? 32.959 7.596 2.060 1.00 14.11 240 LEU A C 1
ATOM 1838 O O . LEU A 1 241 ? 32.300 7.767 1.017 1.00 14.07 240 LEU A O 1
ATOM 1843 N N . VAL A 1 242 ? 34.271 7.398 2.063 1.00 14.24 241 VAL A N 1
ATOM 1844 C CA . VAL A 1 242 ? 35.029 7.118 0.854 1.00 13.89 241 VAL A CA 1
ATOM 1845 C C . VAL A 1 242 ? 34.719 5.680 0.398 1.00 13.66 241 VAL A C 1
ATOM 1846 O O . VAL A 1 242 ? 34.723 4.752 1.223 1.00 14.69 241 VAL A O 1
ATOM 1850 N N . GLU A 1 243 ? 34.440 5.449 -0.879 1.00 13.15 242 GLU A N 1
ATOM 1851 C CA . GLU A 1 243 ? 34.205 4.097 -1.374 1.00 13.70 242 GLU A CA 1
ATOM 1852 C C . GLU A 1 243 ? 35.470 3.277 -1.094 1.00 14.63 242 GLU A C 1
ATOM 1853 O O . GLU A 1 243 ? 36.566 3.796 -1.205 1.00 14.30 242 GLU A O 1
ATOM 1859 N N . PRO A 1 244 ? 35.316 1.991 -0.746 1.00 15.03 243 PRO A N 1
ATOM 1860 C CA . PRO A 1 244 ? 34.125 1.152 -0.753 1.00 14.53 243 PRO A CA 1
ATOM 1861 C C . PRO A 1 244 ? 33.292 1.157 0.542 1.00 14.71 243 PRO A C 1
ATOM 1862 O O . PRO A 1 244 ? 32.474 0.251 0.753 1.00 15.98 243 PRO A O 1
ATOM 1866 N N . GLY A 1 245 ? 33.454 2.169 1.387 1.00 13.85 244 GLY A N 1
ATOM 1867 C CA . GLY A 1 245 ? 32.726 2.199 2.645 1.00 13.47 244 GLY A CA 1
ATOM 1868 C C . GLY A 1 245 ? 33.428 1.445 3.765 1.00 12.38 244 GLY A C 1
ATOM 1869 O O . GLY A 1 245 ? 34.650 1.503 3.904 1.00 13.45 244 GLY A O 1
ATOM 1870 N N . ILE A 1 246 ? 32.630 0.819 4.609 1.00 13.05 245 ILE A N 1
ATOM 1871 C CA . ILE A 1 246 ? 33.145 0.101 5.774 1.00 12.48 245 ILE A CA 1
ATOM 1872 C C . ILE A 1 246 ? 33.270 -1.380 5.403 1.00 13.12 245 ILE A C 1
ATOM 1873 O O . ILE A 1 246 ? 32.257 -2.058 5.187 1.00 13.43 245 ILE A O 1
ATOM 1878 N N . VAL A 1 247 ? 34.508 -1.827 5.238 1.00 11.83 246 VAL A N 1
ATOM 1879 C CA . VAL A 1 247 ? 34.800 -3.181 4.745 1.00 11.90 246 VAL A CA 1
ATOM 1880 C C . VAL A 1 247 ? 35.951 -3.805 5.492 1.00 10.76 246 VAL A C 1
ATOM 1881 O O . VAL A 1 247 ? 36.675 -3.126 6.211 1.00 12.24 246 VAL A O 1
ATOM 1885 N N . GLN A 1 248 ? 36.101 -5.124 5.416 1.00 9.92 247 GLN A N 1
ATOM 1886 C CA . GLN A 1 248 ? 37.280 -5.726 6.016 1.00 10.33 247 GLN A CA 1
ATOM 1887 C C . GLN A 1 248 ? 38.560 -5.066 5.483 1.00 10.61 247 GLN A C 1
ATOM 1888 O O . GLN A 1 248 ? 38.646 -4.758 4.319 1.00 10.69 247 GLN A O 1
ATOM 1894 N N . VAL A 1 249 ? 39.545 -4.846 6.349 1.00 11.19 248 VAL A N 1
ATOM 1895 C CA . VAL A 1 249 ? 40.692 -4.018 5.979 1.00 11.67 248 VAL A CA 1
ATOM 1896 C C . VAL A 1 249 ? 41.427 -4.495 4.748 1.00 11.42 248 VAL A C 1
ATOM 1897 O O . VAL A 1 249 ? 41.917 -3.649 3.966 1.00 12.90 248 VAL A O 1
ATOM 1901 N N . HIS A 1 250 ? 41.510 -5.803 4.495 1.00 10.91 249 HIS A N 1
ATOM 1902 C CA . HIS A 1 250 ? 42.243 -6.302 3.330 1.00 11.60 249 HIS A CA 1
ATOM 1903 C C . HIS A 1 250 ? 41.483 -6.087 2.020 1.00 12.23 249 HIS A C 1
ATOM 1904 O O . HIS A 1 250 ? 42.032 -6.317 0.942 1.00 13.87 249 HIS A O 1
ATOM 1911 N N . LYS A 1 251 ? 40.239 -5.664 2.122 1.00 11.53 250 LYS A N 1
ATOM 1912 C CA . LYS A 1 251 ? 39.394 -5.336 0.973 1.00 11.79 250 LYS A CA 1
ATOM 1913 C C . LYS A 1 251 ? 39.273 -3.823 0.691 1.00 12.41 250 LYS A C 1
ATOM 1914 O O . LYS A 1 251 ? 38.554 -3.422 -0.226 1.00 13.53 250 LYS A O 1
ATOM 1920 N N . TRP A 1 252 ? 39.943 -2.998 1.498 1.00 12.03 251 TRP A N 1
ATOM 1921 C CA . TRP A 1 252 ? 39.919 -1.540 1.337 1.00 11.86 251 TRP A CA 1
ATOM 1922 C C . TRP A 1 252 ? 41.099 -1.095 0.462 1.00 11.82 251 TRP A C 1
ATOM 1923 O O . TRP A 1 252 ? 42.242 -1.129 0.903 1.00 11.82 251 TRP A O 1
ATOM 1934 N N . HIS A 1 253 ? 40.811 -0.674 -0.769 1.00 12.82 252 HIS A N 1
ATOM 1935 C CA . HIS A 1 253 ? 41.828 -0.217 -1.743 1.00 14.50 252 HIS A CA 1
ATOM 1936 C C . HIS A 1 253 ? 43.057 -1.157 -1.763 1.00 13.75 252 HIS A C 1
ATOM 1937 O O . HIS A 1 253 ? 44.204 -0.717 -1.544 1.00 14.33 252 HIS A O 1
ATOM 1944 N N . PRO A 1 254 ? 42.834 -2.454 -1.993 1.00 14.28 253 PRO A N 1
ATOM 1945 C CA . PRO A 1 254 ? 43.955 -3.389 -1.932 1.00 16.79 253 PRO A CA 1
ATOM 1946 C C . PRO A 1 254 ? 44.982 -3.130 -3.053 1.00 19.74 253 PRO A C 1
ATOM 1947 O O . PRO A 1 254 ? 44.611 -2.679 -4.137 1.00 18.59 253 PRO A O 1
ATOM 1951 N N . ASP A 1 255 ? 46.253 -3.379 -2.760 1.00 23.99 254 ASP A N 1
ATOM 1952 C CA . ASP A 1 255 ? 47.306 -3.448 -3.781 1.00 28.22 254 ASP A CA 1
ATOM 1953 C C . ASP A 1 255 ? 47.257 -4.834 -4.421 1.00 29.83 254 ASP A C 1
ATOM 1954 O O . ASP A 1 255 ? 46.496 -5.703 -3.986 1.00 29.40 254 ASP A O 1
ATOM 1959 N N . ALA A 1 256 ? 48.089 -5.053 -5.435 1.00 32.53 255 ALA A N 1
ATOM 1960 C CA . ALA A 1 256 ? 48.144 -6.357 -6.116 1.00 34.20 255 ALA A CA 1
ATOM 1961 C C . ALA A 1 256 ? 48.334 -7.549 -5.155 1.00 35.60 255 ALA A C 1
ATOM 1962 O O . ALA A 1 256 ? 47.794 -8.629 -5.403 1.00 36.66 255 ALA A O 1
ATOM 1964 N N . ALA A 1 257 ? 49.075 -7.345 -4.060 1.00 36.24 256 ALA A N 1
ATOM 1965 C CA . ALA A 1 257 ? 49.380 -8.425 -3.105 1.00 36.56 256 ALA A CA 1
ATOM 1966 C C . ALA A 1 257 ? 48.597 -8.362 -1.783 1.00 35.89 256 ALA A C 1
ATOM 1967 O O . ALA A 1 257 ? 48.732 -9.261 -0.947 1.00 37.00 256 ALA A O 1
ATOM 1969 N N . THR A 1 258 ? 47.776 -7.331 -1.590 1.00 35.03 257 THR A N 1
ATOM 1970 C CA . THR A 1 258 ? 47.126 -7.102 -0.288 1.00 33.33 257 THR A CA 1
ATOM 1971 C C . THR A 1 258 ? 46.398 -8.318 0.317 1.00 33.84 257 THR A C 1
ATOM 1972 O O . THR A 1 258 ? 46.494 -8.550 1.532 1.00 34.58 257 THR A O 1
ATOM 1976 N N . ALA A 1 259 ? 45.670 -9.083 -0.500 1.00 33.43 258 ALA A N 1
ATOM 1977 C CA . ALA A 1 259 ? 44.865 -10.202 0.025 1.00 33.62 258 ALA A CA 1
ATOM 1978 C C . ALA A 1 259 ? 45.434 -11.586 -0.332 1.00 34.04 258 ALA A C 1
ATOM 1979 O O . ALA A 1 259 ? 44.734 -12.597 -0.194 1.00 33.94 258 ALA A O 1
ATOM 1981 N N . ASP A 1 260 ? 46.700 -11.633 -0.767 1.00 34.31 259 ASP A N 1
ATOM 1982 C CA . ASP A 1 260 ? 47.335 -12.894 -1.166 1.00 34.26 259 ASP A CA 1
ATOM 1983 C C . ASP A 1 260 ? 47.342 -13.933 -0.035 1.00 34.01 259 ASP A C 1
ATOM 1984 O O . ASP A 1 260 ? 48.000 -13.729 0.990 1.00 35.52 259 ASP A O 1
ATOM 1985 N N . GLY A 1 261 ? 46.603 -15.028 -0.228 1.00 32.10 260 GLY A N 1
ATOM 1986 C CA . GLY A 1 261 ? 46.475 -16.091 0.780 1.00 30.94 260 GLY A CA 1
ATOM 1987 C C . GLY A 1 261 ? 45.669 -15.762 2.040 1.00 29.17 260 GLY A C 1
ATOM 1988 O O . GLY A 1 261 ? 45.725 -16.500 3.035 1.00 30.48 260 GLY A O 1
ATOM 1989 N N . ILE A 1 262 ? 44.906 -14.672 2.007 1.00 24.79 261 ILE A N 1
ATOM 1990 C CA . ILE A 1 262 ? 44.127 -14.242 3.165 1.00 20.33 261 ILE A CA 1
ATOM 1991 C C . ILE A 1 262 ? 42.645 -14.579 2.984 1.00 18.72 261 ILE A C 1
ATOM 1992 O O . ILE A 1 262 ? 41.991 -14.133 2.041 1.00 19.94 261 ILE A O 1
ATOM 1997 N N . ARG A 1 263 ? 42.109 -15.381 3.905 1.00 15.21 262 ARG A N 1
ATOM 1998 C CA . ARG A 1 263 ? 40.707 -15.739 3.944 1.00 13.05 262 ARG A CA 1
ATOM 1999 C C . ARG A 1 263 ? 39.937 -14.672 4.743 1.00 11.90 262 ARG A C 1
ATOM 2000 O O . ARG A 1 263 ? 40.534 -14.018 5.596 1.00 13.26 262 ARG A O 1
ATOM 2008 N N . ASP A 1 264 ? 38.628 -14.536 4.537 1.00 13.92 263 ASP A N 1
ATOM 2009 C CA . ASP A 1 264 ? 37.872 -13.558 5.319 1.00 12.55 263 ASP A CA 1
ATOM 2010 C C . ASP A 1 264 ? 37.978 -13.836 6.814 1.00 11.81 263 ASP A C 1
ATOM 2011 O O . ASP A 1 264 ? 38.036 -12.899 7.594 1.00 11.57 263 ASP A O 1
ATOM 2016 N N . GLU A 1 265 ? 38.029 -15.114 7.213 1.00 11.96 264 GLU A N 1
ATOM 2017 C CA . GLU A 1 265 ? 38.078 -15.463 8.610 1.00 11.98 264 GLU A CA 1
ATOM 2018 C C . GLU A 1 265 ? 39.401 -15.060 9.270 1.00 10.96 264 GLU A C 1
ATOM 2019 O O . GLU A 1 265 ? 39.484 -15.025 10.483 1.00 11.47 264 GLU A O 1
ATOM 2025 N N . ASP A 1 266 ? 40.420 -14.753 8.454 1.00 10.90 265 ASP A N 1
ATOM 2026 C CA . ASP A 1 266 ? 41.756 -14.373 8.965 1.00 11.19 265 ASP A CA 1
ATOM 2027 C C . ASP A 1 266 ? 41.889 -12.884 9.318 1.00 11.12 265 ASP A C 1
ATOM 2028 O O . ASP A 1 266 ? 42.962 -12.456 9.727 1.00 11.50 265 ASP A O 1
ATOM 2033 N N . ILE A 1 267 ? 40.823 -12.105 9.144 1.00 10.95 266 ILE A N 1
ATOM 2034 C CA . ILE A 1 267 ? 40.853 -10.642 9.290 1.00 10.89 266 ILE A CA 1
ATOM 2035 C C . ILE A 1 267 ? 39.681 -10.258 10.213 1.00 10.60 266 ILE A C 1
ATOM 2036 O O . ILE A 1 267 ? 38.527 -10.545 9.884 1.00 11.72 266 ILE A O 1
ATOM 2041 N N . ALA A 1 268 ? 39.967 -9.584 11.313 1.00 11.40 267 ALA A N 1
ATOM 2042 C CA . ALA A 1 268 ? 38.939 -9.221 12.299 1.00 10.61 267 ALA A CA 1
ATOM 2043 C C . ALA A 1 268 ? 38.880 -7.704 12.505 1.00 11.25 267 ALA A C 1
ATOM 2044 O O . ALA A 1 268 ? 38.543 -7.247 13.613 1.00 12.76 267 ALA A O 1
ATOM 2054 N N . TYR A 1 270 ? 37.313 -4.156 10.588 1.00 11.05 269 TYR A N 1
ATOM 2055 C CA . TYR A 1 270 ? 36.745 -3.269 9.576 1.00 11.22 269 TYR A CA 1
ATOM 2056 C C . TYR A 1 270 ? 37.620 -2.035 9.445 1.00 11.88 269 TYR A C 1
ATOM 2057 O O . TYR A 1 270 ? 38.180 -1.558 10.440 1.00 13.76 269 TYR A O 1
ATOM 2066 N N . GLY A 1 271 ? 37.715 -1.495 8.247 1.00 11.85 270 GLY A N 1
ATOM 2067 C CA . GLY A 1 271 ? 38.343 -0.199 8.003 1.00 12.08 270 GLY A CA 1
ATOM 2068 C C . GLY A 1 271 ? 37.447 0.717 7.207 1.00 11.57 270 GLY A C 1
ATOM 2069 O O . GLY A 1 271 ? 36.623 0.271 6.421 1.00 11.90 270 GLY A O 1
ATOM 2070 N N . ALA A 1 272 ? 37.583 2.022 7.486 1.00 11.43 271 ALA A N 1
ATOM 2071 C CA . ALA A 1 272 ? 36.800 3.029 6.803 1.00 11.67 271 ALA A CA 1
ATOM 2072 C C . ALA A 1 272 ? 37.419 4.404 6.938 1.00 11.52 271 ALA A C 1
ATOM 2073 O O . ALA A 1 272 ? 38.108 4.700 7.928 1.00 11.60 271 ALA A O 1
ATOM 2075 N N . VAL A 1 273 ? 37.160 5.234 5.922 1.00 12.60 272 VAL A N 1
ATOM 2076 C CA . VAL A 1 273 ? 37.613 6.624 5.882 1.00 11.81 272 VAL A CA 1
ATOM 2077 C C . VAL A 1 273 ? 36.419 7.444 5.403 1.00 11.94 272 VAL A C 1
ATOM 2078 O O . VAL A 1 273 ? 35.716 7.036 4.455 1.00 13.78 272 VAL A O 1
ATOM 2082 N N . ALA A 1 274 ? 36.179 8.599 6.034 1.00 11.89 273 ALA A N 1
ATOM 2083 C CA . ALA A 1 274 ? 35.032 9.433 5.688 1.00 11.14 273 ALA A CA 1
ATOM 2084 C C . ALA A 1 274 ? 35.353 10.924 5.875 1.00 11.60 273 ALA A C 1
ATOM 2085 O O . ALA A 1 274 ? 36.085 11.293 6.767 1.00 12.18 273 ALA A O 1
ATOM 2087 N N . ARG A 1 275 ? 34.741 11.749 5.019 1.00 12.16 274 ARG A N 1
ATOM 2088 C CA A ARG A 1 275 ? 34.909 13.216 5.020 0.50 12.37 274 ARG A CA 1
ATOM 2089 C CA B ARG A 1 275 ? 34.932 13.213 5.047 0.50 12.43 274 ARG A CA 1
ATOM 2090 C C . ARG A 1 275 ? 33.834 13.893 5.857 1.00 12.53 274 ARG A C 1
ATOM 2091 O O . ARG A 1 275 ? 32.650 13.510 5.807 1.00 12.84 274 ARG A O 1
ATOM 2106 N N . LYS A 1 276 ? 34.241 14.910 6.611 1.00 12.70 275 LYS A N 1
ATOM 2107 C CA . LYS A 1 276 ? 33.319 15.759 7.354 1.00 13.92 275 LYS A CA 1
ATOM 2108 C C . LYS A 1 276 ? 32.815 16.900 6.439 1.00 14.62 275 LYS A C 1
ATOM 2109 O O . LYS A 1 276 ? 33.622 17.692 5.963 1.00 14.38 275 LYS A O 1
ATOM 2115 N N . PRO A 1 277 ? 31.492 16.974 6.213 1.00 15.45 276 PRO A N 1
ATOM 2116 C CA . PRO A 1 277 ? 30.921 18.061 5.377 1.00 17.14 276 PRO A CA 1
ATOM 2117 C C . PRO A 1 277 ? 31.186 19.435 5.939 1.00 17.92 276 PRO A C 1
ATOM 2118 O O . PRO A 1 277 ? 31.276 19.639 7.151 1.00 19.85 276 PRO A O 1
#

Nearest PDB structures (foldseek):
  3go4-assembly1_A  TM=1.003E+00  e=1.297E-47  Streptomyces avermitilis MA-4680 = NBRC 14893
  2qe6-assembly1_A  TM=9.040E-01  e=7.510E-23  Thermobifida fusca YX
  4pip-assembly4_D  TM=5.531E-01  e=2.203E-05  Mycolicibacterium smegmatis
  2vdw-assembly4_G  TM=6.520E-01  e=1.172E-03  Orthopoxvirus vaccinia
  6rfl-assembly1_O  TM=5.885E-01  e=2.272E-03  Vaccinia virus GLV-1h68

Radius of gyration: 17.36 Å; Cα contacts (8 Å, |Δi|>4): 488; chains: 1; bounding box: 36×47×41 Å

CATH classification: 3.40.50.150

Int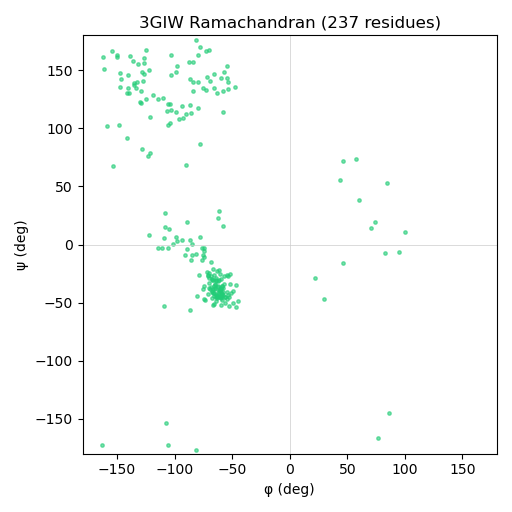erPro domains:
  IPR006764 S-adenosyl-L-methionine dependent methyltransferase, SAV2177 type [PF04672] (11-276)
  IPR006764 S-adenosyl-L-methionine dependent methyltransferase, SAV2177 type [PIRSF017393] (8-276)
  IPR029063 S-adenosyl-L-methionine-dependent methyltransferase superfamily [G3DSA:3.40.50.150] (1-276)
  IPR029063 S-adenosyl-L-methionine-dependent methyltransferase superfamily [SSF53335] (20-267)

Sequence (254 aa):
RIDTESSAHSARIYYDYIIGGKDYYPADKEAGDASREWPALPVHRRANRDWNRAVAHLAKKEEAGIRQFLDIGTGIIPTSPNLHEIAQSVAPESRRVVYVDNDPIVLTLSQGLLASTPEGRTAYVEADLDPASILDAPELRDTLDLTRPVALTVIAIIVHHFVLDDEDDAVGIVRRLLEPLPSGSYLASIGTAEEFAPQEVGRVAREYAARNNPRLRTHAEAEEFFEGLELVEPGIVQVHKWHPDAATADGIRDEDIAYGAVARRKP

Secondary structure (DSSP, 8-state):
---TTS--HHHHHHHHTT-S---HHHHHHHH---S-TTTTT--HHHH--HHHHHHHHTS---EEEEES--S--SSPHHHHHHHH-TT-EEEEEE--HHHHHTTHHHH---SSSEEEEEE----HHHHHT-HHHHTT--TTS--EEE--S-GGGS-GGG-HHHHHHHHHTTSPTT-EE------TTSHHHHHHHHHHHHHT------HHHHHHTTTTSEEPTT-SB-GGGSS--TTTTTT--GGG---B--EE--